Protein AF-A0A7S1M3J7-F1 (afdb_monomer)

Radius of gyration: 19.14 Å; Cα contacts (8 Å, |Δi|>4): 245; chains: 1; bounding box: 45×37×68 Å

Solvent-accessible surface area (backbone atoms only — not comparable to full-atom values): 9616 Å² total; per-residue (Å²): 103,76,41,54,55,53,40,52,48,45,39,51,31,17,36,30,40,18,36,41,48,20,48,30,55,65,68,31,43,26,59,31,58,71,48,69,92,39,56,46,73,82,31,53,94,51,80,81,65,49,48,46,70,51,93,53,54,32,49,78,46,63,72,30,84,83,44,80,82,44,63,31,6,43,56,26,38,64,58,34,52,42,50,39,45,46,51,49,33,60,71,47,42,68,70,25,65,81,92,52,76,68,32,57,51,51,36,52,45,36,61,52,47,24,43,52,39,17,54,57,33,21,56,52,34,31,32,52,47,42,28,50,73,74,70,45,78,89,72,91,65,92,61,92,47,75,63,51,54,50,25,53,50,51,51,54,51,40,41,53,51,14,51,50,59,68,69,44,78,80,90,78,83,91,87,86,127

Secondary structure (DSSP, 8-state):
-HHHHHHHHHHHHHHHHHHHHHHHHHHTEE-S---GGGB-TTS-B---SS-EE-SS--TT----TT-TT-TTSGGGHHHHHHHHHHHHHHHHGGGG--SSHHHHHHHHHHHHHHHHHHHHHHHHHHHHHHHHHTTPPPP--SSPPHHHHHHHHHHHHHHHHHHHHHHSPP--SSS--

Sequence (177 aa):
TRGGRWHAMLCDVARRVAALVAAWMATGFVHGVMNTDNISLHGETIDVGPAAFTEFWDAQFTLNPDDVHGIYAFGAQRDAGRRCVERLALALSPLFEPAESAALEESKAALSDAPATYETAFVRALRDAVKARLGIEASNSASPSADDALADAAVAALEQVGAAVRAAPHRSAECAG

Structure (mmCIF, N/CA/C/O backbone):
data_AF-A0A7S1M3J7-F1
#
_entry.id   AF-A0A7S1M3J7-F1
#
loop_
_atom_site.group_PDB
_atom_site.id
_atom_site.type_symbol
_atom_site.label_atom_id
_atom_site.label_alt_id
_atom_site.label_comp_id
_atom_site.label_asym_id
_atom_site.label_entity_id
_atom_site.label_seq_id
_atom_site.pdbx_PDB_ins_code
_atom_site.Cartn_x
_atom_site.Cartn_y
_atom_site.Cartn_z
_atom_site.occupancy
_atom_site.B_iso_or_equiv
_atom_site.auth_seq_id
_atom_site.auth_comp_id
_atom_site.auth_asym_id
_atom_site.auth_atom_id
_atom_site.pdbx_PDB_model_num
ATOM 1 N N . THR A 1 1 ? 11.259 0.231 -26.740 1.00 67.12 1 THR A N 1
ATOM 2 C CA . THR A 1 1 ? 12.416 -0.692 -26.682 1.00 67.12 1 THR A CA 1
ATOM 3 C C . THR A 1 1 ? 12.067 -1.904 -25.830 1.00 67.12 1 THR A C 1
ATOM 5 O O . THR A 1 1 ? 10.994 -1.933 -25.228 1.00 67.12 1 THR A O 1
ATOM 8 N N . ARG A 1 2 ? 12.926 -2.934 -25.794 1.00 71.00 2 ARG A N 1
ATOM 9 C CA . ARG A 1 2 ? 12.769 -4.074 -24.874 1.00 71.00 2 ARG A CA 1
ATOM 10 C C . ARG A 1 2 ? 12.798 -3.634 -23.405 1.00 71.00 2 ARG A C 1
ATOM 12 O O . ARG A 1 2 ? 11.982 -4.145 -22.654 1.00 71.00 2 ARG A O 1
ATOM 19 N N . GLY A 1 3 ? 13.628 -2.665 -23.018 1.00 77.44 3 GLY A N 1
ATOM 20 C CA . GLY A 1 3 ? 13.597 -2.105 -21.662 1.00 77.44 3 GLY A CA 1
ATOM 21 C C . GLY A 1 3 ? 12.350 -1.256 -21.401 1.00 77.44 3 GLY A C 1
ATOM 22 O O . GLY A 1 3 ? 11.692 -1.442 -20.382 1.00 77.44 3 GLY A O 1
ATOM 23 N N . GLY A 1 4 ? 11.900 -0.459 -22.377 1.00 82.31 4 GLY A N 1
ATOM 24 C CA . GLY A 1 4 ? 10.664 0.326 -22.253 1.00 82.31 4 GLY A CA 1
ATOM 25 C C . GLY A 1 4 ? 9.405 -0.490 -21.907 1.00 82.31 4 GLY A C 1
ATOM 26 O O . GLY A 1 4 ? 8.588 -0.033 -21.111 1.00 82.31 4 GLY A O 1
ATOM 27 N N . ARG A 1 5 ? 9.249 -1.719 -22.431 1.00 88.25 5 ARG A N 1
ATOM 28 C CA . ARG A 1 5 ? 8.109 -2.585 -22.051 1.00 88.25 5 ARG A CA 1
ATOM 29 C C . ARG A 1 5 ? 8.201 -3.098 -20.610 1.00 88.25 5 ARG A C 1
ATOM 31 O O . ARG A 1 5 ? 7.175 -3.203 -19.948 1.00 88.25 5 ARG A O 1
ATOM 38 N N . TRP A 1 6 ? 9.405 -3.401 -20.124 1.00 89.06 6 TRP A N 1
ATOM 39 C CA . TRP A 1 6 ? 9.616 -3.882 -18.757 1.00 89.06 6 TRP A CA 1
ATOM 40 C C . TRP A 1 6 ? 9.454 -2.751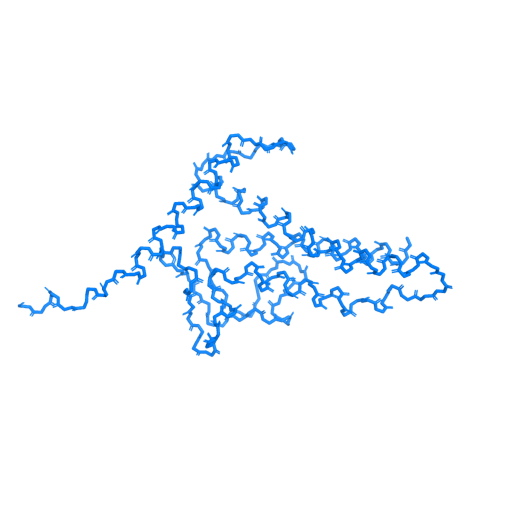 -17.750 1.00 89.06 6 TRP A C 1
ATOM 42 O O . TRP A 1 6 ? 8.827 -2.952 -16.716 1.00 89.06 6 TRP A O 1
ATOM 52 N N . HIS A 1 7 ? 9.925 -1.550 -18.092 1.00 89.75 7 HIS A N 1
ATOM 53 C CA . HIS A 1 7 ? 9.662 -0.349 -17.310 1.00 89.75 7 HIS A CA 1
ATOM 54 C C . HIS A 1 7 ? 8.154 -0.066 -17.215 1.00 89.75 7 HIS A C 1
ATOM 56 O O . HIS A 1 7 ? 7.624 0.101 -16.119 1.00 89.75 7 HIS A O 1
ATOM 62 N N . ALA A 1 8 ? 7.433 -0.094 -18.343 1.00 91.19 8 ALA A N 1
ATOM 63 C CA . ALA A 1 8 ? 5.984 0.107 -18.347 1.00 91.19 8 ALA A CA 1
ATOM 64 C C . ALA A 1 8 ? 5.244 -0.940 -17.495 1.00 91.19 8 ALA A C 1
ATOM 66 O O . ALA A 1 8 ? 4.357 -0.578 -16.724 1.00 91.19 8 ALA A O 1
ATOM 67 N N . MET A 1 9 ? 5.641 -2.214 -17.596 1.00 94.44 9 MET A N 1
ATOM 68 C CA . MET A 1 9 ? 5.101 -3.297 -16.771 1.00 94.44 9 MET A CA 1
ATOM 69 C C . MET A 1 9 ? 5.365 -3.058 -15.280 1.00 94.44 9 MET A C 1
ATOM 71 O O . MET A 1 9 ? 4.438 -3.163 -14.485 1.00 94.44 9 MET A O 1
ATOM 75 N N . LEU A 1 10 ? 6.595 -2.701 -14.894 1.00 94.81 10 LEU A N 1
ATOM 76 C CA . LEU A 1 10 ? 6.945 -2.392 -13.504 1.00 94.81 10 LEU A CA 1
ATOM 77 C C . LEU A 1 10 ? 6.092 -1.255 -12.941 1.00 94.81 10 LEU A C 1
ATOM 79 O O . LEU A 1 10 ? 5.553 -1.382 -11.846 1.00 94.81 10 LEU A O 1
ATOM 83 N N . CYS A 1 11 ? 5.922 -0.173 -13.698 1.00 95.81 11 CYS A N 1
ATOM 84 C CA . CYS A 1 11 ? 5.081 0.947 -13.289 1.00 95.81 11 CYS A CA 1
ATOM 85 C C . CYS A 1 11 ? 3.598 0.560 -13.192 1.00 95.81 11 CYS A C 1
ATOM 87 O O . CYS A 1 11 ? 2.893 1.072 -12.326 1.00 95.81 11 CYS A O 1
ATOM 89 N N . ASP A 1 12 ? 3.103 -0.341 -14.047 1.00 97.50 12 ASP A N 1
ATOM 90 C CA . ASP A 1 12 ? 1.738 -0.870 -13.936 1.00 97.50 12 ASP A CA 1
ATOM 91 C C . ASP A 1 12 ? 1.559 -1.720 -12.670 1.00 97.50 12 ASP A C 1
ATOM 93 O O . ASP A 1 12 ? 0.638 -1.477 -11.889 1.00 97.50 12 ASP A O 1
ATOM 97 N N . VAL A 1 13 ? 2.490 -2.641 -12.406 1.00 98.06 13 VAL A N 1
ATOM 98 C CA . VAL A 1 13 ? 2.508 -3.446 -11.174 1.00 98.06 13 VAL A CA 1
ATOM 99 C C . VAL A 1 13 ? 2.588 -2.543 -9.941 1.00 98.06 13 VAL A C 1
ATOM 101 O O . VAL A 1 13 ? 1.816 -2.725 -9.004 1.00 98.06 13 VAL A O 1
ATOM 104 N N . ALA A 1 14 ? 3.441 -1.516 -9.956 1.00 98.31 14 ALA A N 1
ATOM 105 C CA . ALA A 1 14 ? 3.565 -0.556 -8.863 1.00 98.31 14 ALA A CA 1
ATOM 106 C C . ALA A 1 14 ? 2.228 0.133 -8.542 1.00 98.31 14 ALA A C 1
ATOM 108 O O . ALA A 1 14 ? 1.850 0.218 -7.375 1.00 98.31 14 ALA A O 1
ATOM 109 N N . ARG A 1 15 ? 1.472 0.569 -9.562 1.00 98.62 15 ARG A N 1
ATOM 110 C CA . ARG A 1 15 ? 0.138 1.171 -9.371 1.00 98.62 15 ARG A CA 1
ATOM 111 C C . ARG A 1 15 ? -0.870 0.177 -8.801 1.00 98.62 15 ARG A C 1
ATOM 113 O O . ARG A 1 15 ? -1.642 0.546 -7.921 1.00 98.62 15 ARG A O 1
ATOM 120 N N . ARG A 1 16 ? -0.865 -1.067 -9.287 1.00 98.69 16 ARG A N 1
ATOM 121 C CA . ARG A 1 16 ? -1.772 -2.130 -8.820 1.00 98.69 16 ARG A CA 1
ATOM 122 C C . ARG A 1 16 ? -1.523 -2.482 -7.358 1.00 98.69 16 AR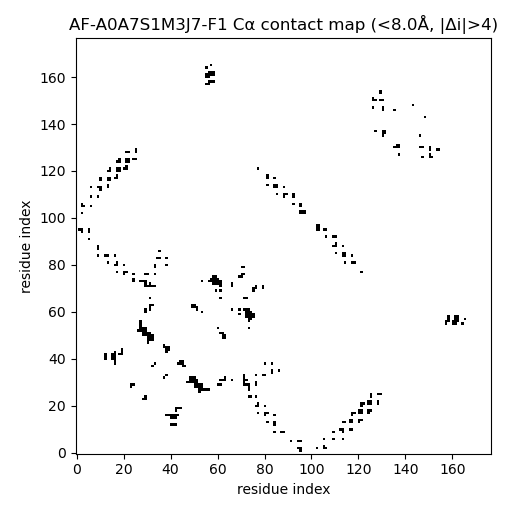G A C 1
ATOM 124 O O . ARG A 1 16 ? -2.462 -2.501 -6.570 1.00 98.69 16 ARG A O 1
ATOM 131 N N . VAL A 1 17 ? -0.261 -2.701 -6.987 1.00 98.69 17 VAL A N 1
ATOM 132 C CA . VAL A 1 17 ? 0.128 -3.009 -5.603 1.00 98.69 17 VAL A CA 1
ATOM 133 C C . VAL A 1 17 ? -0.177 -1.819 -4.691 1.00 98.69 17 VAL A C 1
ATOM 135 O O . VAL A 1 17 ? -0.739 -2.008 -3.618 1.00 98.69 17 VAL A O 1
ATOM 138 N N . ALA A 1 18 ? 0.097 -0.588 -5.132 1.00 98.69 18 ALA A N 1
ATOM 139 C CA . ALA A 1 18 ? -0.256 0.614 -4.381 1.00 98.69 18 ALA A CA 1
ATOM 140 C C . ALA A 1 18 ? -1.766 0.726 -4.122 1.00 98.69 18 ALA A C 1
ATOM 142 O O . ALA A 1 18 ? -2.176 1.002 -2.996 1.00 98.69 18 ALA A O 1
ATOM 143 N N . ALA A 1 19 ? -2.592 0.476 -5.142 1.00 98.56 19 ALA A N 1
ATOM 144 C CA . ALA A 1 19 ? -4.045 0.503 -5.016 1.00 98.56 19 ALA A CA 1
ATOM 145 C C . ALA A 1 19 ? -4.565 -0.581 -4.060 1.00 98.56 19 ALA A C 1
ATOM 147 O O . ALA A 1 19 ? -5.434 -0.300 -3.235 1.00 98.56 19 ALA A O 1
ATOM 148 N N . LEU A 1 20 ? -4.003 -1.792 -4.128 1.00 98.69 20 LEU A N 1
ATOM 149 C CA . LEU A 1 20 ? -4.339 -2.890 -3.224 1.00 98.69 20 LEU A CA 1
ATOM 150 C C . LEU A 1 20 ? -4.021 -2.538 -1.765 1.00 98.69 20 LEU A C 1
ATOM 152 O O . LEU A 1 20 ? -4.895 -2.620 -0.904 1.00 98.69 20 LEU A O 1
ATOM 156 N N . VAL A 1 21 ? -2.787 -2.107 -1.489 1.00 98.69 21 VAL A N 1
ATOM 157 C CA . VAL A 1 21 ? -2.350 -1.774 -0.125 1.00 98.69 21 VAL A CA 1
ATOM 158 C C . VAL A 1 21 ? -3.125 -0.571 0.419 1.00 98.69 21 VAL A C 1
ATOM 160 O O . VAL A 1 21 ? -3.520 -0.567 1.583 1.00 98.69 21 VAL A O 1
ATOM 163 N N . ALA A 1 22 ? -3.419 0.430 -0.415 1.00 98.56 22 ALA A N 1
ATOM 164 C CA . ALA A 1 22 ? -4.271 1.551 -0.025 1.00 98.56 22 ALA A CA 1
ATOM 165 C C . ALA A 1 22 ? -5.698 1.103 0.330 1.00 98.56 22 ALA A C 1
ATOM 167 O O . ALA A 1 22 ? -6.260 1.570 1.322 1.00 98.56 22 ALA A O 1
ATOM 168 N N . ALA A 1 23 ? -6.276 0.172 -0.438 1.00 98.12 23 ALA A N 1
ATOM 169 C CA . ALA A 1 23 ? -7.586 -0.397 -0.140 1.00 98.12 23 ALA A CA 1
ATOM 170 C C . ALA A 1 23 ? -7.584 -1.148 1.197 1.00 98.12 23 ALA A C 1
ATOM 172 O O . ALA A 1 23 ? -8.493 -0.935 2.002 1.00 98.12 23 ALA A O 1
ATOM 173 N N . TRP A 1 24 ? -6.544 -1.949 1.462 1.00 98.38 24 TRP A N 1
ATOM 174 C CA . TRP A 1 24 ? -6.352 -2.617 2.749 1.00 98.38 24 TRP A CA 1
ATOM 175 C C . TRP A 1 24 ? -6.285 -1.621 3.902 1.00 98.38 24 TRP A C 1
ATOM 177 O O . TRP A 1 24 ? -7.030 -1.751 4.872 1.00 98.38 24 TRP A O 1
ATOM 187 N N . MET A 1 25 ? -5.454 -0.584 3.785 1.00 97.94 25 MET A N 1
ATOM 188 C CA . MET A 1 25 ? -5.320 0.422 4.838 1.00 97.94 25 MET A CA 1
ATOM 189 C C . MET A 1 25 ? -6.634 1.171 5.086 1.00 97.94 25 MET A C 1
ATOM 191 O O . MET A 1 25 ? -7.042 1.347 6.235 1.00 97.94 25 MET A O 1
ATOM 195 N N . ALA A 1 26 ? -7.364 1.520 4.027 1.00 96.69 26 ALA A N 1
ATOM 196 C CA . ALA A 1 26 ? -8.657 2.180 4.151 1.00 96.69 26 ALA A CA 1
ATOM 197 C C . ALA A 1 26 ? -9.740 1.279 4.782 1.00 96.69 26 ALA A C 1
ATOM 199 O O . ALA A 1 26 ? -10.659 1.789 5.421 1.00 96.69 26 ALA A O 1
ATOM 200 N N . THR A 1 27 ? -9.679 -0.051 4.617 1.00 96.00 27 THR A N 1
ATOM 201 C CA . THR A 1 27 ? -10.582 -0.993 5.314 1.00 96.00 27 THR A CA 1
ATOM 202 C C . THR A 1 27 ? -10.108 -1.369 6.717 1.00 96.00 27 THR A C 1
ATOM 204 O O . THR A 1 27 ? -10.857 -2.033 7.424 1.00 96.00 27 THR A O 1
ATOM 207 N N . GLY A 1 28 ? -8.880 -1.022 7.109 1.00 96.50 28 GLY A N 1
ATOM 208 C CA . GLY A 1 28 ? -8.265 -1.558 8.325 1.00 96.50 28 GLY A CA 1
ATOM 209 C C . GLY A 1 28 ? -7.781 -3.007 8.182 1.00 96.50 28 GLY A C 1
ATOM 210 O O . GLY A 1 28 ? -7.602 -3.684 9.183 1.00 96.50 28 GLY A O 1
ATOM 211 N N . PHE A 1 29 ? -7.586 -3.519 6.966 1.00 98.12 29 PHE A N 1
ATOM 212 C CA . PHE A 1 29 ? -7.069 -4.872 6.746 1.00 98.12 29 PHE A CA 1
ATOM 213 C C . PHE A 1 29 ? -5.552 -4.917 6.955 1.00 98.12 29 PHE A C 1
ATOM 215 O O . PHE A 1 29 ? -4.830 -4.046 6.464 1.00 98.12 29 PHE A O 1
ATOM 222 N N . VAL A 1 30 ? -5.082 -5.959 7.636 1.00 98.12 30 VAL A N 1
ATOM 223 C CA . VAL A 1 30 ? -3.679 -6.299 7.875 1.00 98.12 30 VAL A CA 1
ATOM 224 C C . VAL A 1 30 ? -3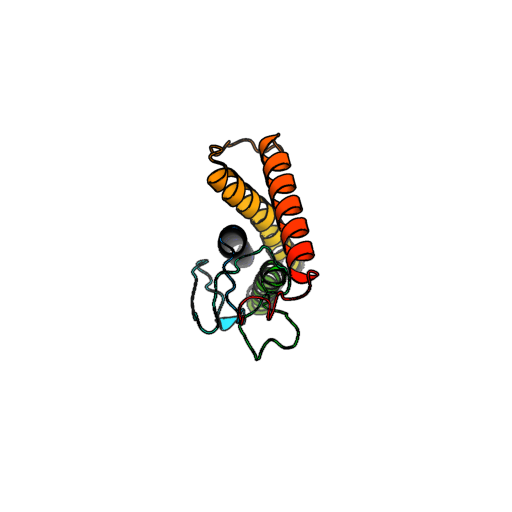.409 -7.672 7.286 1.00 98.12 30 VAL A C 1
ATOM 226 O O . VAL A 1 30 ? -4.024 -8.645 7.709 1.00 98.12 30 VAL A O 1
ATOM 229 N N . HIS A 1 31 ? -2.482 -7.764 6.337 1.00 98.19 31 HIS A N 1
ATOM 230 C CA . HIS A 1 31 ? -2.108 -9.027 5.700 1.00 98.19 31 HIS A CA 1
ATOM 231 C C . HIS A 1 31 ? -1.273 -9.929 6.621 1.00 98.19 31 HIS A C 1
ATOM 233 O O . HIS A 1 31 ? -1.368 -11.152 6.570 1.00 98.19 31 HIS A O 1
ATOM 239 N N . GLY A 1 32 ? -0.403 -9.325 7.436 1.00 95.81 32 GLY A N 1
ATOM 240 C CA . GLY A 1 32 ? 0.448 -10.011 8.414 1.00 95.81 32 GLY A CA 1
ATOM 241 C C . GLY A 1 32 ? 1.707 -10.682 7.846 1.00 95.81 32 GLY A C 1
ATOM 242 O O . GLY A 1 32 ? 2.667 -10.867 8.588 1.00 95.81 32 GLY A O 1
ATOM 243 N N . VAL A 1 33 ? 1.752 -11.009 6.548 1.00 96.75 33 VAL A N 1
ATOM 244 C CA . VAL A 1 33 ? 2.929 -11.616 5.879 1.00 96.75 33 VAL A CA 1
ATOM 245 C C . VAL A 1 33 ? 3.088 -11.081 4.453 1.00 96.75 33 VAL A C 1
ATOM 247 O O . VAL A 1 33 ? 2.615 -11.690 3.496 1.00 96.75 33 VAL A O 1
ATOM 250 N N . MET A 1 34 ? 3.745 -9.931 4.292 1.00 96.62 34 MET A N 1
ATOM 251 C CA . MET A 1 34 ? 3.985 -9.318 2.974 1.00 96.62 34 MET A CA 1
ATOM 252 C C . MET A 1 34 ? 5.395 -9.637 2.457 1.00 96.62 34 MET A C 1
ATOM 254 O O . MET A 1 34 ? 6.202 -8.741 2.196 1.00 96.62 34 MET A O 1
ATOM 258 N N . ASN A 1 35 ? 5.714 -10.928 2.347 1.00 95.56 35 ASN A N 1
ATOM 259 C CA . ASN A 1 35 ? 6.909 -11.372 1.630 1.00 95.56 35 ASN A CA 1
ATOM 260 C C . ASN A 1 35 ? 6.740 -11.153 0.118 1.00 95.56 35 ASN A C 1
ATOM 262 O O . ASN A 1 35 ? 5.625 -11.040 -0.387 1.00 95.56 35 ASN A O 1
ATOM 266 N N . THR A 1 36 ? 7.849 -11.098 -0.623 1.00 96.06 36 THR A N 1
ATOM 267 C CA . THR A 1 36 ? 7.828 -10.816 -2.071 1.00 96.06 36 THR A CA 1
ATOM 268 C C . THR A 1 36 ? 7.066 -11.859 -2.891 1.00 96.06 36 THR A C 1
ATOM 270 O O . THR A 1 36 ? 6.529 -11.522 -3.939 1.00 96.06 36 THR A O 1
ATOM 273 N N . ASP A 1 37 ? 7.018 -13.105 -2.429 1.00 96.50 37 ASP A N 1
ATOM 274 C CA . ASP A 1 37 ? 6.240 -14.210 -2.999 1.00 96.50 37 ASP A CA 1
ATOM 275 C C . ASP A 1 37 ? 4.729 -14.110 -2.721 1.00 96.50 37 ASP A C 1
ATOM 277 O O . ASP A 1 37 ? 3.941 -14.683 -3.471 1.00 96.50 37 ASP A O 1
ATOM 281 N N . ASN A 1 38 ? 4.320 -13.294 -1.743 1.00 97.25 38 ASN A N 1
ATOM 282 C CA . ASN A 1 38 ? 2.919 -13.059 -1.370 1.00 97.25 38 ASN A CA 1
ATOM 283 C C . ASN A 1 38 ? 2.333 -11.776 -1.975 1.00 97.25 38 ASN A C 1
ATOM 285 O O . ASN A 1 38 ? 1.193 -11.409 -1.694 1.00 97.25 38 ASN A O 1
ATOM 289 N N . ILE A 1 39 ? 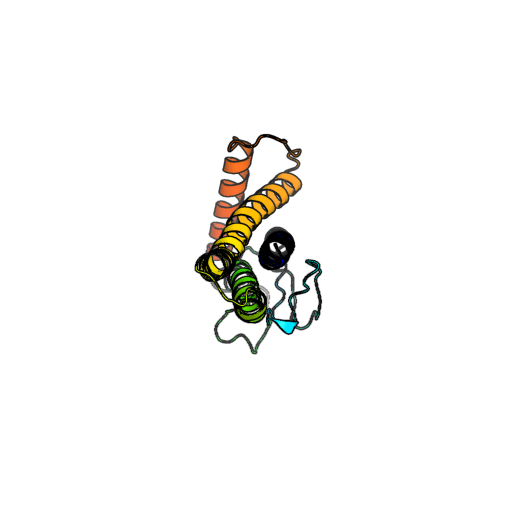3.089 -11.079 -2.826 1.00 97.06 39 ILE A N 1
ATOM 290 C CA . ILE A 1 39 ? 2.604 -9.908 -3.558 1.00 97.06 39 ILE A CA 1
ATOM 291 C C . ILE A 1 39 ? 2.333 -10.292 -5.012 1.00 97.06 39 ILE A C 1
ATOM 293 O O . ILE A 1 39 ? 3.246 -10.465 -5.819 1.00 97.06 39 ILE A O 1
ATOM 297 N N . SER A 1 40 ? 1.048 -10.386 -5.361 1.00 97.69 40 SER A N 1
ATOM 298 C CA . SER A 1 40 ? 0.614 -10.665 -6.731 1.00 97.69 40 SER A CA 1
ATOM 299 C C . SER A 1 40 ? 0.948 -9.507 -7.675 1.00 97.69 40 SER A C 1
ATOM 301 O O . SER A 1 40 ? 0.599 -8.352 -7.420 1.00 97.69 40 SER A O 1
ATOM 303 N N . LEU A 1 41 ? 1.521 -9.828 -8.840 1.00 96.88 41 LEU A N 1
ATOM 304 C CA . LEU A 1 41 ? 1.745 -8.860 -9.924 1.00 96.88 41 LEU A CA 1
ATOM 305 C C . LEU A 1 41 ? 0.435 -8.243 -10.443 1.00 96.88 41 LEU A C 1
ATOM 307 O O . LEU A 1 41 ? 0.441 -7.140 -10.989 1.00 96.88 41 LEU A O 1
ATOM 311 N N . HIS A 1 42 ? -0.693 -8.936 -10.266 1.00 97.19 42 HIS A N 1
ATOM 312 C CA . HIS A 1 42 ? -2.007 -8.447 -10.675 1.00 97.19 42 HIS A CA 1
ATOM 313 C C . HIS A 1 42 ? -2.617 -7.443 -9.685 1.00 97.19 42 HIS A C 1
ATOM 315 O O . HIS A 1 42 ? -3.584 -6.773 -10.050 1.00 97.19 42 HIS A O 1
ATOM 321 N N . GLY A 1 43 ? -2.029 -7.274 -8.493 1.00 96.94 43 GLY A N 1
ATOM 322 C CA . GLY A 1 43 ? -2.595 -6.450 -7.420 1.00 96.94 43 GLY A CA 1
ATOM 323 C C . GLY A 1 43 ? -3.765 -7.124 -6.710 1.00 96.94 43 GLY A C 1
ATOM 324 O O . GLY A 1 43 ? -4.717 -6.456 -6.320 1.00 96.94 43 GLY A O 1
ATOM 325 N N . GLU A 1 44 ? -3.704 -8.443 -6.557 1.00 98.00 44 GLU A N 1
ATOM 326 C CA . GLU A 1 44 ? -4.716 -9.245 -5.867 1.00 98.00 44 GLU A CA 1
ATOM 327 C C . GLU A 1 44 ? -4.210 -9.693 -4.492 1.00 98.00 44 GLU A C 1
ATOM 329 O O . GLU A 1 44 ? -3.012 -9.908 -4.302 1.00 98.00 44 GLU A O 1
ATOM 334 N N . THR A 1 45 ? -5.129 -9.849 -3.536 1.00 98.25 45 THR A N 1
ATOM 335 C CA . THR A 1 45 ? -4.808 -10.437 -2.225 1.00 98.25 45 THR A CA 1
ATOM 336 C C . THR A 1 45 ? -4.599 -11.940 -2.389 1.00 98.25 45 THR A C 1
ATOM 338 O O . THR A 1 45 ? -5.494 -12.622 -2.886 1.00 98.25 45 THR A O 1
ATOM 341 N N . ILE A 1 46 ? -3.444 -12.453 -1.970 1.00 98.12 46 ILE A N 1
ATOM 342 C CA . ILE A 1 46 ? -3.086 -13.876 -2.036 1.00 98.12 46 ILE A CA 1
ATOM 343 C C . ILE A 1 46 ? -2.422 -14.305 -0.727 1.00 98.12 46 ILE A C 1
ATOM 345 O O . ILE A 1 46 ? -1.957 -13.458 0.015 1.00 98.12 46 ILE A O 1
ATOM 349 N N . ASP A 1 47 ? -2.372 -15.608 -0.454 1.00 95.94 47 ASP A N 1
ATOM 350 C CA . ASP A 1 47 ? -1.703 -16.182 0.727 1.00 95.94 47 ASP A CA 1
ATOM 351 C C . ASP A 1 47 ? -2.099 -15.532 2.07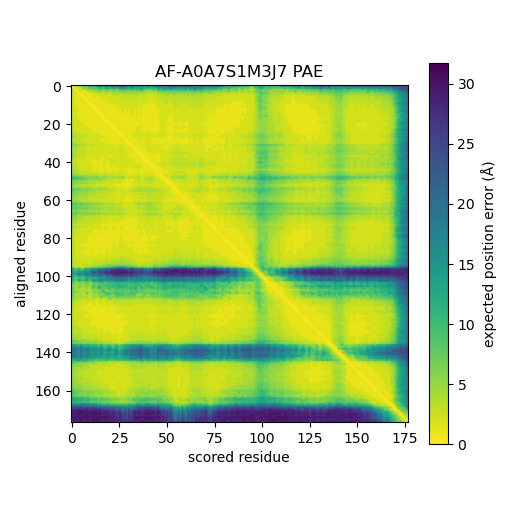3 1.00 95.94 47 ASP A C 1
ATOM 353 O O . ASP A 1 47 ? -1.296 -14.977 2.828 1.00 95.94 47 ASP A O 1
ATOM 357 N N . VAL A 1 48 ? -3.402 -15.584 2.357 1.00 92.94 48 VAL A N 1
ATOM 358 C CA . VAL A 1 48 ? -4.003 -15.028 3.573 1.00 92.94 48 VAL A CA 1
ATOM 359 C C . VAL A 1 48 ? -3.778 -15.988 4.746 1.00 92.94 48 VAL A C 1
ATOM 361 O O . VAL A 1 48 ? -4.550 -16.924 4.950 1.00 92.94 48 VAL A O 1
ATOM 364 N N . GLY A 1 49 ? -2.709 -15.751 5.509 1.00 90.50 49 GLY A N 1
ATOM 365 C CA . GLY A 1 49 ? -2.389 -16.462 6.752 1.00 90.50 49 GLY A CA 1
ATOM 366 C C . GLY A 1 49 ? -2.880 -15.708 8.001 1.00 90.50 49 GLY A C 1
ATOM 367 O O . GLY A 1 49 ? -4.084 -15.689 8.262 1.00 90.50 49 GLY A O 1
ATOM 368 N N . PRO A 1 50 ? -1.990 -15.071 8.790 1.00 94.06 50 PRO A N 1
ATOM 369 C CA . PRO A 1 50 ? -2.339 -14.322 10.005 1.00 94.06 50 PRO A CA 1
ATOM 370 C C . PRO A 1 50 ? -2.921 -12.929 9.692 1.00 94.06 50 PRO A C 1
ATOM 372 O O . PRO A 1 50 ? -2.468 -11.912 10.222 1.00 94.06 50 PRO A O 1
ATOM 375 N N . ALA A 1 51 ? -3.912 -12.878 8.803 1.00 95.81 51 ALA A N 1
ATOM 376 C CA . ALA A 1 51 ? -4.555 -11.641 8.390 1.00 95.81 51 ALA A CA 1
ATOM 377 C C . ALA A 1 51 ? -5.732 -11.269 9.301 1.00 95.81 51 ALA A C 1
ATOM 379 O O . ALA A 1 51 ? -6.449 -12.136 9.805 1.00 95.81 51 ALA A O 1
ATOM 380 N N . ALA A 1 52 ? -5.966 -9.971 9.479 1.00 95.25 52 ALA A N 1
ATOM 381 C CA . ALA A 1 52 ? -7.064 -9.466 10.298 1.00 95.25 52 ALA A CA 1
ATOM 382 C C . ALA A 1 52 ? -7.512 -8.069 9.899 1.00 95.25 52 ALA A C 1
ATOM 384 O O . ALA A 1 52 ? -6.799 -7.342 9.219 1.00 95.25 52 ALA A O 1
ATOM 385 N N . PHE A 1 53 ? -8.685 -7.677 10.387 1.00 96.38 53 PHE A N 1
ATOM 386 C CA . PHE A 1 53 ? -9.103 -6.284 10.394 1.00 96.38 53 PHE A CA 1
ATOM 387 C C . PHE A 1 53 ? -8.820 -5.679 11.767 1.00 96.38 53 PHE A C 1
ATOM 389 O O . PHE A 1 53 ? -9.186 -6.263 12.786 1.00 96.38 53 PHE A O 1
ATOM 396 N N . THR A 1 54 ? -8.162 -4.524 11.793 1.00 94.56 54 THR A N 1
ATOM 397 C CA . THR A 1 54 ? -7.987 -3.739 13.013 1.00 94.56 54 THR A CA 1
ATOM 398 C C . THR A 1 54 ? -9.270 -2.980 13.348 1.00 94.56 54 THR A C 1
ATOM 400 O O . THR A 1 54 ? -9.955 -2.477 12.458 1.00 94.56 54 THR A O 1
ATOM 403 N N . GLU A 1 55 ? -9.594 -2.882 14.637 1.00 91.75 55 GLU A N 1
ATOM 404 C CA . GLU A 1 55 ? -10.719 -2.074 15.129 1.00 91.75 55 GLU A CA 1
ATOM 405 C C . GLU A 1 55 ? -10.394 -0.572 15.091 1.00 91.75 55 GLU A C 1
ATOM 407 O O . GLU A 1 55 ? -11.251 0.257 14.788 1.00 91.75 55 GLU A O 1
ATOM 412 N N . PHE A 1 56 ? -9.131 -0.226 15.348 1.00 93.00 56 PHE A N 1
ATOM 413 C CA . PHE A 1 56 ? -8.632 1.147 15.373 1.00 93.00 56 PHE A CA 1
ATOM 414 C C . PHE A 1 56 ? -7.504 1.324 14.365 1.00 93.00 56 PHE A C 1
ATOM 416 O O . PHE A 1 56 ? -6.816 0.366 14.021 1.00 93.00 56 PHE A O 1
ATOM 423 N N . TRP A 1 57 ? -7.259 2.553 13.916 1.00 93.88 57 TRP A N 1
ATOM 424 C CA . TRP A 1 57 ? -6.144 2.873 13.018 1.00 93.88 57 TRP A CA 1
ATOM 425 C C . TRP A 1 57 ? -4.807 2.912 13.750 1.00 93.88 57 TRP A C 1
ATOM 427 O O . TRP A 1 57 ? -4.157 3.935 13.950 1.00 93.88 57 TRP A O 1
ATOM 437 N N . ASP A 1 58 ? -4.432 1.733 14.202 1.00 92.50 58 ASP A N 1
ATOM 438 C CA . ASP A 1 58 ? -3.305 1.504 15.057 1.00 92.50 58 ASP A CA 1
ATOM 439 C C . ASP A 1 58 ? -2.117 1.000 14.231 1.00 92.50 58 ASP A C 1
ATOM 441 O O . ASP A 1 58 ? -2.066 -0.157 13.814 1.00 92.50 58 ASP A O 1
ATOM 445 N N . ALA A 1 59 ? -1.135 1.880 14.024 1.00 93.75 59 ALA A N 1
ATOM 446 C CA . ALA A 1 59 ? 0.012 1.631 13.159 1.00 93.75 59 ALA A CA 1
ATOM 447 C C . ALA A 1 59 ? 0.827 0.377 13.524 1.00 93.75 59 ALA A C 1
ATOM 449 O O . ALA A 1 59 ? 1.442 -0.206 12.631 1.00 93.75 59 ALA A O 1
ATOM 450 N N . GLN A 1 60 ? 0.837 -0.061 14.789 1.00 93.69 60 GLN A N 1
ATOM 451 C CA . GLN A 1 60 ? 1.600 -1.249 15.203 1.00 93.69 60 GLN A CA 1
ATOM 452 C C . GLN A 1 60 ? 0.721 -2.496 15.402 1.00 93.69 60 GLN A C 1
ATOM 454 O O . GLN A 1 60 ? 1.171 -3.472 16.003 1.00 93.69 60 GLN A O 1
ATOM 459 N N . PHE A 1 61 ? -0.541 -2.474 14.966 1.00 95.06 61 PHE A N 1
ATOM 460 C CA . PHE A 1 61 ? -1.407 -3.647 15.047 1.00 95.06 61 PHE A CA 1
ATOM 461 C C . PHE A 1 61 ? -0.926 -4.742 14.084 1.00 95.06 61 PHE A C 1
ATOM 463 O O . PHE A 1 61 ? -0.742 -4.502 12.890 1.00 95.06 61 PHE A O 1
ATOM 470 N N . THR A 1 62 ? -0.739 -5.953 14.607 1.00 94.38 62 THR A N 1
ATOM 471 C CA . THR A 1 62 ? -0.454 -7.177 13.851 1.00 94.38 62 THR A CA 1
ATOM 472 C C . THR A 1 62 ? -0.982 -8.377 14.635 1.00 94.38 62 THR A C 1
ATOM 474 O O . THR A 1 62 ? -0.939 -8.378 15.866 1.00 94.38 62 THR A O 1
ATOM 477 N N . LEU A 1 63 ? -1.489 -9.392 13.933 1.00 90.88 63 LEU A N 1
ATOM 478 C CA . LEU A 1 63 ? -1.812 -10.698 14.520 1.00 90.88 63 LEU A CA 1
ATOM 479 C C . LEU A 1 63 ? -0.773 -11.765 14.176 1.00 90.88 63 LEU A C 1
ATOM 481 O O . LEU A 1 63 ? -0.939 -12.917 14.568 1.00 90.88 63 LEU A O 1
ATOM 485 N N . ASN A 1 64 ? 0.285 -11.405 13.448 1.00 93.06 64 ASN A N 1
ATOM 486 C CA . ASN A 1 64 ? 1.359 -12.333 13.153 1.00 93.06 64 ASN A CA 1
ATOM 487 C C . ASN A 1 64 ? 2.325 -12.400 14.351 1.00 93.06 64 ASN A C 1
ATOM 489 O O . ASN A 1 64 ? 3.077 -11.444 14.554 1.00 93.06 64 ASN A O 1
ATOM 493 N N . PRO A 1 65 ? 2.351 -13.501 15.130 1.00 91.12 65 PRO A N 1
ATOM 494 C CA . PRO A 1 65 ? 3.271 -13.630 16.259 1.00 91.12 65 PRO A CA 1
ATOM 495 C C . PRO A 1 65 ? 4.743 -13.678 15.821 1.00 91.12 65 PRO A C 1
ATOM 497 O O . PRO A 1 65 ? 5.622 -13.361 16.620 1.00 91.12 65 PRO A O 1
ATOM 500 N N . ASP A 1 66 ? 5.008 -14.033 14.560 1.00 93.50 66 ASP A N 1
ATOM 501 C CA . ASP A 1 66 ? 6.357 -14.105 14.002 1.00 93.50 66 ASP A CA 1
ATOM 502 C C . ASP A 1 66 ? 6.862 -12.734 13.510 1.00 93.50 66 ASP A C 1
ATOM 504 O O . ASP A 1 66 ? 8.062 -12.554 13.294 1.00 93.50 66 ASP A O 1
ATOM 508 N N . ASP A 1 67 ? 5.983 -11.730 13.379 1.00 94.06 67 ASP A N 1
ATOM 509 C CA . ASP A 1 67 ? 6.354 -10.356 13.009 1.00 94.06 67 ASP A CA 1
ATOM 510 C C . ASP A 1 67 ? 6.843 -9.547 14.224 1.00 94.06 67 ASP A C 1
ATOM 512 O O . ASP A 1 67 ? 6.312 -8.493 14.578 1.00 94.06 67 ASP A O 1
ATOM 516 N N . VAL A 1 68 ? 7.899 -10.040 14.875 1.00 92.81 68 VAL A N 1
ATOM 517 C CA . VAL A 1 68 ? 8.487 -9.444 16.091 1.00 92.81 68 VAL A CA 1
ATOM 518 C C . VAL A 1 68 ? 8.969 -8.003 15.864 1.00 92.81 68 VAL A C 1
ATOM 520 O O . VAL A 1 68 ? 9.027 -7.201 16.796 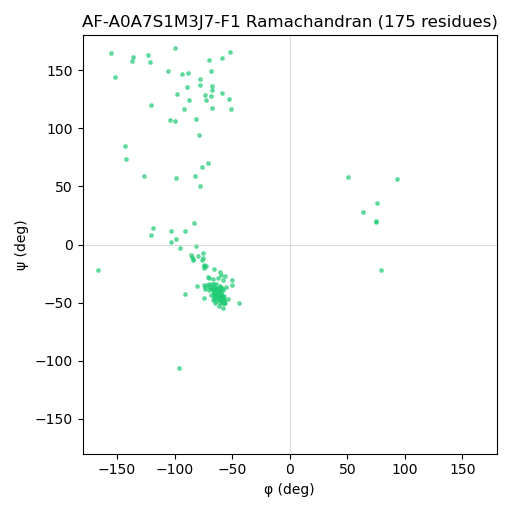1.00 92.81 68 VAL A O 1
ATOM 523 N N . HIS A 1 69 ? 9.321 -7.659 14.624 1.00 94.69 69 HIS A N 1
ATOM 524 C CA . HIS A 1 69 ? 9.811 -6.332 14.251 1.00 94.69 69 HIS A CA 1
ATOM 525 C C . HIS A 1 69 ? 8.718 -5.397 13.715 1.00 94.69 69 HIS A C 1
ATOM 527 O O . HIS A 1 69 ? 9.017 -4.237 13.432 1.00 94.69 69 HIS A O 1
ATOM 533 N N . GLY A 1 70 ? 7.475 -5.871 13.579 1.00 95.38 70 GLY A N 1
ATOM 534 C CA . GLY A 1 70 ? 6.355 -5.077 13.079 1.00 95.38 70 GLY A CA 1
ATOM 535 C C . GLY A 1 70 ? 6.530 -4.614 11.632 1.00 95.38 70 GLY A C 1
ATOM 536 O O . GLY A 1 70 ? 6.012 -3.560 11.264 1.00 95.38 70 GLY A O 1
ATOM 537 N N . ILE A 1 71 ? 7.280 -5.354 10.809 1.00 95.88 71 ILE A N 1
ATOM 538 C CA . ILE A 1 71 ? 7.529 -4.982 9.409 1.00 95.88 71 ILE A CA 1
ATOM 539 C C . ILE A 1 71 ? 6.317 -5.251 8.506 1.00 95.88 71 ILE A C 1
ATOM 541 O O . ILE A 1 71 ? 6.304 -4.773 7.370 1.00 95.88 71 ILE A O 1
ATOM 545 N N . TYR A 1 72 ? 5.311 -5.974 9.010 1.00 96.56 72 TYR A N 1
ATOM 546 C CA . TYR A 1 72 ? 4.018 -6.227 8.368 1.00 96.56 72 TYR A CA 1
ATOM 547 C C . TYR A 1 72 ? 2.826 -5.718 9.188 1.00 96.56 72 TYR A C 1
ATOM 549 O O . TYR A 1 72 ? 1.678 -5.982 8.822 1.00 96.56 72 TYR A O 1
ATOM 557 N N . ALA A 1 73 ? 3.079 -4.975 10.269 1.00 97.25 73 ALA A N 1
ATOM 558 C CA . ALA A 1 73 ? 2.035 -4.303 11.029 1.00 97.25 73 ALA A CA 1
ATOM 559 C C . ALA A 1 73 ? 1.236 -3.329 10.150 1.00 97.25 73 ALA A C 1
ATOM 561 O O . ALA A 1 73 ? 1.706 -2.879 9.103 1.00 97.25 73 ALA A O 1
ATOM 562 N N . PHE A 1 74 ? 0.031 -2.972 10.596 1.00 97.88 74 PHE A N 1
ATOM 563 C CA . PHE A 1 74 ? -0.921 -2.145 9.852 1.00 97.88 74 PHE A CA 1
ATOM 564 C C . PHE A 1 74 ? -0.289 -0.914 9.175 1.00 97.88 74 PHE A C 1
ATOM 566 O O . PHE A 1 74 ? -0.458 -0.714 7.971 1.00 97.88 74 PHE A O 1
ATOM 573 N N . GLY A 1 75 ? 0.481 -0.120 9.927 1.00 96.44 75 GLY A N 1
ATOM 574 C CA . GLY A 1 75 ? 1.143 1.089 9.427 1.00 96.44 75 GLY A CA 1
ATOM 575 C C . GLY A 1 75 ? 2.366 0.814 8.546 1.00 96.44 75 GLY A C 1
ATOM 576 O O . GLY A 1 75 ? 2.753 1.668 7.752 1.00 96.44 75 GLY A O 1
ATOM 577 N N . ALA A 1 76 ? 2.953 -0.382 8.636 1.00 97.75 76 ALA A N 1
ATOM 578 C CA . ALA A 1 76 ? 4.112 -0.791 7.847 1.00 97.75 76 ALA A CA 1
ATOM 579 C C . ALA A 1 76 ? 3.736 -1.328 6.454 1.00 97.75 76 ALA A C 1
ATOM 581 O O . ALA A 1 76 ? 4.607 -1.446 5.592 1.00 97.75 76 ALA A O 1
ATOM 582 N N . GLN A 1 77 ? 2.455 -1.619 6.189 1.00 98.12 77 GLN A N 1
ATOM 583 C CA . GLN A 1 77 ? 2.027 -2.229 4.922 1.00 98.12 77 GLN A CA 1
ATOM 584 C C . GLN A 1 77 ? 2.362 -1.373 3.693 1.00 98.12 77 GLN A C 1
ATOM 586 O O . GLN A 1 77 ? 2.772 -1.919 2.665 1.00 98.12 77 GLN A O 1
ATOM 591 N N . ARG A 1 78 ? 2.266 -0.036 3.797 1.00 97.88 78 ARG A N 1
ATOM 592 C CA . ARG A 1 78 ? 2.698 0.885 2.728 1.00 97.88 78 ARG A CA 1
ATOM 593 C C . ARG A 1 78 ? 4.162 0.652 2.363 1.00 97.88 78 ARG A C 1
ATOM 595 O O . ARG A 1 78 ? 4.477 0.478 1.187 1.00 97.88 78 ARG A O 1
ATOM 602 N N . ASP A 1 79 ? 5.039 0.621 3.362 1.00 97.75 79 ASP A N 1
ATOM 603 C CA . ASP A 1 79 ? 6.475 0.426 3.167 1.00 97.75 79 ASP A CA 1
ATOM 604 C C . ASP A 1 79 ? 6.804 -0.996 2.696 1.00 97.75 79 ASP A C 1
ATOM 606 O O . ASP A 1 79 ? 7.677 -1.176 1.845 1.00 97.75 79 ASP A O 1
ATOM 610 N N . ALA A 1 80 ? 6.100 -2.010 3.205 1.00 97.88 80 ALA A N 1
ATOM 611 C CA . ALA A 1 80 ? 6.257 -3.395 2.770 1.00 97.88 80 ALA A CA 1
ATOM 612 C C . ALA A 1 80 ? 5.886 -3.570 1.286 1.00 97.88 80 ALA A C 1
ATOM 614 O O . ALA A 1 80 ? 6.636 -4.196 0.532 1.00 97.88 80 ALA A O 1
ATOM 615 N N . GLY A 1 81 ? 4.787 -2.950 0.839 1.00 98.06 81 GLY A N 1
ATOM 616 C CA . GLY A 1 81 ? 4.390 -2.916 -0.570 1.00 98.06 81 GLY A CA 1
ATOM 617 C C . GLY A 1 81 ? 5.429 -2.222 -1.456 1.00 98.06 81 GLY A C 1
ATOM 618 O O . GLY A 1 81 ? 5.838 -2.796 -2.471 1.00 98.06 81 GLY A O 1
ATOM 619 N N . ARG A 1 82 ? 5.948 -1.052 -1.038 1.00 97.81 82 ARG A N 1
ATOM 620 C CA . ARG A 1 82 ? 7.035 -0.355 -1.755 1.00 97.81 82 ARG A CA 1
ATOM 621 C C . ARG A 1 82 ? 8.261 -1.254 -1.889 1.00 97.81 82 ARG A C 1
ATOM 623 O O . ARG A 1 82 ? 8.793 -1.413 -2.986 1.00 97.81 82 ARG A O 1
ATOM 630 N N . ARG A 1 83 ? 8.681 -1.889 -0.791 1.00 97.19 83 ARG A N 1
ATOM 631 C CA . ARG A 1 83 ? 9.842 -2.788 -0.767 1.00 97.19 83 ARG A CA 1
ATOM 632 C C . ARG A 1 83 ? 9.671 -3.952 -1.740 1.00 97.19 83 ARG A C 1
ATOM 634 O O . ARG A 1 83 ? 10.634 -4.331 -2.398 1.00 97.19 83 ARG A O 1
ATOM 641 N N . CYS A 1 84 ? 8.471 -4.511 -1.875 1.00 97.56 84 CYS A N 1
ATOM 642 C CA . CYS A 1 84 ? 8.222 -5.577 -2.847 1.00 97.56 84 CYS A CA 1
ATOM 643 C C . CYS A 1 84 ? 8.375 -5.087 -4.294 1.00 97.56 84 CYS A C 1
ATOM 645 O O . CYS A 1 84 ? 9.009 -5.768 -5.102 1.00 97.56 84 CYS A O 1
ATOM 647 N N . VAL A 1 85 ? 7.891 -3.880 -4.607 1.00 97.12 85 VAL A N 1
ATOM 648 C CA . VAL A 1 85 ? 8.097 -3.239 -5.919 1.00 97.12 85 VAL A CA 1
ATOM 649 C C . VAL A 1 85 ? 9.584 -2.972 -6.184 1.00 97.12 85 VAL A C 1
ATOM 651 O O . VAL A 1 85 ? 10.077 -3.287 -7.266 1.00 97.12 85 VAL A O 1
ATOM 654 N N . GLU A 1 86 ? 10.325 -2.462 -5.197 1.00 95.12 86 GLU A N 1
ATOM 655 C CA . GLU A 1 86 ? 11.780 -2.258 -5.287 1.00 95.12 86 GLU A CA 1
ATOM 656 C C . GLU A 1 86 ? 12.518 -3.577 -5.566 1.00 95.12 86 GLU A C 1
ATOM 658 O O . GLU A 1 86 ? 13.393 -3.641 -6.433 1.00 95.12 86 GLU A O 1
ATOM 663 N N . ARG A 1 87 ? 12.149 -4.659 -4.866 1.00 95.25 87 ARG A N 1
ATOM 664 C CA . ARG A 1 87 ? 12.737 -5.992 -5.074 1.00 95.25 87 ARG A CA 1
ATOM 665 C C . ARG A 1 87 ? 12.425 -6.549 -6.456 1.00 95.25 87 ARG A C 1
ATOM 667 O O . ARG A 1 87 ? 13.321 -7.120 -7.075 1.00 95.25 87 ARG A O 1
ATOM 674 N N . LEU A 1 88 ? 11.210 -6.344 -6.961 1.00 94.56 88 LEU A N 1
ATOM 675 C CA . LEU A 1 88 ? 10.853 -6.717 -8.326 1.00 94.56 88 LEU A CA 1
ATOM 676 C C . LEU A 1 88 ? 11.676 -5.926 -9.354 1.00 94.56 88 LEU A C 1
ATOM 678 O O . LEU A 1 88 ? 12.210 -6.521 -10.287 1.00 94.56 88 LEU A O 1
ATOM 682 N N . ALA A 1 89 ? 11.840 -4.613 -9.171 1.00 92.06 89 ALA A N 1
ATOM 683 C CA . ALA A 1 89 ? 12.657 -3.783 -10.058 1.00 92.06 89 ALA A CA 1
ATOM 684 C C . ALA A 1 89 ? 14.124 -4.253 -10.088 1.00 92.06 89 ALA A C 1
ATOM 686 O O . ALA A 1 89 ? 14.700 -4.420 -11.163 1.00 92.06 89 ALA A O 1
ATOM 687 N N . LEU A 1 90 ? 14.699 -4.563 -8.921 1.00 90.38 90 LEU A N 1
ATOM 688 C CA . LEU A 1 90 ? 16.030 -5.168 -8.797 1.00 90.38 90 LEU A CA 1
ATOM 689 C C . LEU A 1 90 ? 16.127 -6.515 -9.524 1.00 90.38 90 LEU A C 1
ATOM 691 O O . LEU A 1 90 ? 17.071 -6.726 -10.286 1.00 90.38 90 LEU A O 1
ATOM 695 N N . ALA A 1 91 ? 15.155 -7.409 -9.329 1.00 90.94 91 ALA A N 1
ATOM 696 C CA . ALA A 1 91 ? 15.130 -8.728 -9.963 1.00 90.94 91 ALA A CA 1
ATOM 697 C C . ALA A 1 91 ? 15.017 -8.649 -11.495 1.00 90.94 91 ALA A C 1
ATOM 699 O O . ALA A 1 91 ? 15.601 -9.468 -12.203 1.00 90.94 91 ALA A O 1
ATOM 700 N N . LEU A 1 92 ? 14.297 -7.650 -12.013 1.00 87.88 92 LEU A N 1
ATOM 701 C CA . LEU A 1 92 ? 14.160 -7.421 -13.449 1.00 87.88 92 LEU A CA 1
ATOM 702 C C . LEU A 1 92 ? 15.299 -6.588 -14.040 1.00 87.88 92 LEU A C 1
ATOM 704 O O . LEU A 1 92 ? 15.379 -6.526 -15.263 1.00 87.88 92 LEU A O 1
ATOM 708 N N . SER A 1 93 ? 16.189 -5.997 -13.230 1.00 85.94 93 SER A N 1
ATOM 709 C CA . SER A 1 93 ? 17.305 -5.159 -13.703 1.00 85.94 93 SER A CA 1
ATOM 710 C C . SER A 1 93 ? 18.165 -5.792 -14.817 1.00 85.94 93 SER A C 1
ATOM 712 O O . SER A 1 93 ? 18.522 -5.061 -15.745 1.00 85.94 93 SER A O 1
ATOM 714 N N . PRO A 1 94 ? 18.417 -7.121 -14.861 1.00 84.88 94 PRO A N 1
ATOM 715 C CA . PRO A 1 94 ? 19.130 -7.741 -15.981 1.00 84.88 94 PRO A CA 1
ATOM 716 C C . PRO A 1 94 ? 18.293 -7.820 -17.266 1.00 84.88 94 PRO A C 1
ATOM 718 O O . PRO A 1 94 ? 18.824 -7.960 -18.353 1.00 84.88 94 PRO A O 1
ATOM 721 N N . LEU A 1 95 ? 16.965 -7.706 -17.221 1.00 82.56 95 LEU A N 1
ATOM 722 C CA . LEU A 1 95 ? 16.147 -7.693 -18.446 1.00 82.56 95 LEU A CA 1
ATOM 723 C C . LEU A 1 95 ? 16.231 -6.365 -19.211 1.00 82.56 95 LEU A C 1
ATOM 725 O O . LEU A 1 95 ? 15.726 -6.274 -20.338 1.00 82.56 95 LEU A O 1
ATOM 729 N N . PHE A 1 96 ? 16.894 -5.379 -18.607 1.00 78.19 96 PHE A N 1
ATOM 730 C CA . PHE A 1 96 ? 17.291 -4.109 -19.204 1.00 78.19 96 PHE A CA 1
ATOM 731 C C . PHE A 1 96 ? 18.714 -4.176 -19.835 1.00 78.19 96 PHE A C 1
ATOM 733 O O . PHE A 1 96 ? 19.254 -3.135 -20.185 1.00 78.19 96 PHE A O 1
ATOM 740 N N . GLU A 1 97 ? 19.306 -5.381 -19.987 1.00 68.44 97 GLU A N 1
ATOM 741 C CA . GLU A 1 97 ? 20.682 -5.712 -20.460 1.00 68.44 97 GLU A CA 1
ATOM 742 C C . GLU A 1 97 ? 21.176 -5.097 -21.807 1.00 68.44 97 GLU A C 1
ATOM 744 O O . GLU A 1 97 ? 20.361 -4.599 -22.591 1.00 68.44 97 GLU A O 1
ATOM 749 N N . PRO A 1 98 ? 22.506 -5.124 -22.123 1.00 65.06 98 PRO A N 1
ATOM 750 C CA . PRO A 1 98 ? 23.266 -3.911 -22.434 1.00 65.06 98 PRO A CA 1
ATOM 751 C C . PRO A 1 98 ? 23.973 -3.901 -23.811 1.00 65.06 98 PRO A C 1
ATOM 753 O O . PRO A 1 98 ? 24.233 -4.936 -24.418 1.00 65.06 98 PRO A O 1
ATOM 756 N N . ALA A 1 99 ? 24.362 -2.698 -24.254 1.00 48.25 99 ALA A N 1
ATOM 757 C CA . ALA A 1 99 ? 25.487 -2.441 -25.177 1.00 48.25 99 ALA A CA 1
ATOM 758 C C . ALA A 1 99 ? 25.872 -0.947 -25.213 1.00 48.25 99 ALA A C 1
ATOM 760 O O . ALA A 1 99 ? 26.996 -0.597 -25.557 1.00 48.25 99 ALA A O 1
ATOM 761 N N . GLU A 1 100 ? 24.954 -0.056 -24.835 1.00 54.12 100 GLU A N 1
ATOM 762 C CA . GLU A 1 100 ? 25.118 1.391 -24.983 1.00 54.12 100 GLU A CA 1
ATOM 763 C C . GLU A 1 100 ? 24.632 2.125 -23.729 1.00 54.12 100 GLU A 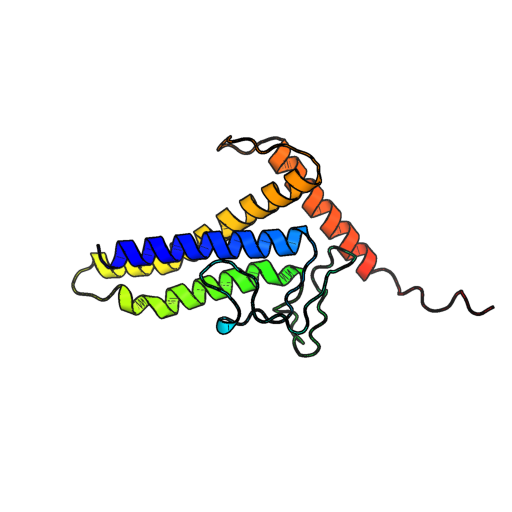C 1
ATOM 765 O O . GLU A 1 100 ? 23.822 1.596 -22.962 1.00 54.12 100 GLU A O 1
ATOM 770 N N . SER A 1 101 ? 25.108 3.357 -23.521 1.00 60.59 101 SER A N 1
ATOM 771 C CA . SER A 1 101 ? 24.763 4.196 -22.360 1.00 60.59 101 SER A CA 1
ATOM 772 C C . SER A 1 101 ? 23.251 4.305 -22.111 1.00 60.59 101 SER A C 1
ATOM 774 O O . SER A 1 101 ? 22.828 4.379 -20.961 1.00 60.59 101 SER A O 1
ATOM 776 N N . ALA A 1 102 ? 22.434 4.230 -23.164 1.00 62.53 102 ALA A N 1
ATOM 777 C CA . ALA A 1 102 ? 20.977 4.280 -23.086 1.00 62.53 102 ALA A CA 1
ATOM 778 C C . ALA A 1 102 ? 20.354 3.139 -22.252 1.00 62.53 102 ALA A C 1
ATOM 780 O O . ALA A 1 102 ? 19.389 3.374 -21.531 1.00 62.53 102 ALA A O 1
ATOM 781 N N . ALA A 1 103 ? 20.910 1.923 -22.290 1.00 61.78 103 ALA A N 1
ATOM 782 C CA . ALA A 1 103 ? 20.374 0.780 -21.539 1.00 61.78 103 ALA A CA 1
ATOM 783 C C . ALA A 1 103 ? 20.625 0.905 -20.024 1.00 61.78 103 ALA A C 1
ATOM 785 O O . ALA A 1 103 ? 19.782 0.541 -19.203 1.00 61.78 103 ALA A O 1
ATOM 786 N N . LEU A 1 104 ? 21.772 1.483 -19.651 1.00 68.19 104 LEU A N 1
ATOM 787 C CA . LEU A 1 104 ? 22.094 1.786 -18.258 1.00 68.19 104 LEU A CA 1
ATOM 788 C C . LEU A 1 104 ? 21.130 2.833 -17.684 1.00 68.19 104 LEU A C 1
ATOM 790 O O . LEU A 1 104 ? 20.672 2.685 -16.553 1.00 68.19 104 LEU A O 1
ATOM 794 N N . GLU A 1 105 ? 20.803 3.863 -18.463 1.00 74.38 105 GLU A N 1
ATOM 795 C CA . GLU A 1 105 ? 19.834 4.881 -18.053 1.00 74.38 105 GLU A CA 1
ATOM 796 C C . GLU A 1 105 ? 18.407 4.316 -17.955 1.00 74.38 105 GLU A C 1
ATOM 798 O O . GLU A 1 105 ? 17.713 4.626 -16.992 1.00 74.38 105 GLU A O 1
ATOM 803 N N . GLU A 1 106 ? 17.986 3.415 -18.854 1.00 70.31 106 GLU A N 1
ATOM 804 C CA . GLU A 1 106 ? 16.686 2.724 -18.739 1.00 70.31 106 GLU A CA 1
ATOM 805 C C . GLU A 1 106 ? 16.595 1.857 -17.465 1.00 70.31 106 GLU A C 1
ATOM 807 O O . GLU A 1 106 ? 15.558 1.842 -16.799 1.00 70.31 106 GLU A O 1
ATOM 812 N N . SER A 1 107 ? 17.673 1.159 -17.093 1.00 73.06 107 SER A N 1
ATOM 813 C CA . SER A 1 107 ? 17.720 0.349 -15.866 1.00 73.06 107 SER A CA 1
ATOM 814 C C . SER A 1 107 ? 17.686 1.216 -14.602 1.00 73.06 107 SER A C 1
ATOM 816 O O . SER A 1 107 ? 16.922 0.945 -13.675 1.00 73.06 107 SER A O 1
ATOM 818 N N . LYS A 1 108 ? 18.454 2.314 -14.581 1.00 78.88 108 LYS A N 1
ATOM 819 C CA . LYS A 1 108 ? 18.413 3.296 -13.486 1.00 78.88 108 LYS A CA 1
ATOM 820 C C . LYS A 1 108 ? 17.028 3.919 -13.338 1.00 78.88 108 LYS A C 1
ATOM 822 O O . LYS A 1 108 ? 16.536 3.988 -12.216 1.00 78.88 108 LYS A O 1
ATOM 827 N N . ALA A 1 109 ? 16.403 4.308 -14.451 1.00 78.75 109 ALA A N 1
ATOM 828 C CA . ALA A 1 109 ? 15.046 4.840 -14.458 1.00 78.75 109 ALA A CA 1
ATOM 829 C C . ALA A 1 109 ? 14.056 3.822 -13.881 1.00 78.75 109 ALA A C 1
ATOM 831 O O . ALA A 1 109 ? 13.278 4.158 -13.005 1.00 78.75 109 ALA A O 1
ATOM 832 N N . ALA A 1 110 ? 14.127 2.545 -14.267 1.00 76.50 110 ALA A N 1
ATOM 833 C CA . ALA A 1 110 ? 13.249 1.522 -13.696 1.00 76.50 110 ALA A CA 1
ATOM 834 C C . ALA A 1 110 ? 13.428 1.348 -12.172 1.00 76.50 110 ALA A C 1
ATOM 836 O O . ALA A 1 110 ? 12.446 1.138 -11.458 1.00 76.50 110 ALA A O 1
ATOM 837 N N . LEU A 1 111 ? 14.664 1.456 -11.671 1.00 82.31 111 LEU A N 1
ATOM 838 C CA . LEU A 1 111 ? 14.974 1.384 -10.239 1.00 82.31 111 LEU A CA 1
ATOM 839 C C . LEU A 1 111 ? 14.507 2.624 -9.455 1.00 82.31 111 LEU A C 1
ATOM 841 O O . LEU A 1 111 ? 14.214 2.493 -8.268 1.00 82.31 111 LEU A O 1
ATOM 845 N N . SER A 1 112 ? 14.419 3.802 -10.084 1.00 87.50 112 SER A N 1
ATOM 846 C CA . SER A 1 112 ? 13.921 5.033 -9.446 1.00 87.50 112 SER A CA 1
ATOM 847 C C . SER A 1 112 ? 12.413 5.238 -9.603 1.00 87.50 112 SER A C 1
ATOM 849 O O . SER A 1 112 ? 11.728 5.626 -8.655 1.00 87.50 112 SER A O 1
ATOM 851 N N . ASP A 1 113 ? 11.884 4.973 -10.793 1.00 90.88 113 ASP A N 1
ATOM 852 C CA . ASP A 1 113 ? 10.552 5.397 -11.216 1.00 90.88 113 ASP A CA 1
ATOM 853 C C . ASP A 1 113 ? 9.469 4.473 -10.674 1.00 90.88 113 ASP A C 1
ATOM 855 O O . ASP A 1 113 ? 8.391 4.948 -10.319 1.00 90.88 113 ASP A O 1
ATOM 859 N N . ALA A 1 114 ? 9.725 3.164 -10.570 1.00 90.38 114 ALA A N 1
ATOM 860 C CA . ALA A 1 114 ? 8.724 2.228 -10.062 1.00 90.38 114 ALA A CA 1
ATOM 861 C C . ALA A 1 114 ? 8.389 2.482 -8.574 1.00 90.38 114 ALA A C 1
ATOM 863 O O . ALA A 1 114 ? 7.199 2.595 -8.260 1.00 90.38 114 ALA A O 1
ATOM 864 N N . PRO A 1 115 ? 9.365 2.678 -7.661 1.00 90.94 115 PRO A N 1
ATOM 865 C CA . PRO A 1 115 ? 9.074 3.087 -6.284 1.00 90.94 115 PRO A CA 1
ATOM 866 C C . PRO A 1 115 ? 8.397 4.464 -6.194 1.00 90.94 115 PRO A C 1
ATOM 868 O O . PRO A 1 115 ? 7.437 4.627 -5.442 1.00 90.94 115 PRO A O 1
ATOM 871 N N . ALA A 1 116 ? 8.822 5.447 -6.997 1.00 94.12 116 ALA A N 1
ATOM 872 C CA . ALA A 1 116 ? 8.179 6.766 -7.031 1.00 94.12 116 ALA A CA 1
ATOM 873 C C . ALA A 1 116 ? 6.725 6.699 -7.545 1.00 94.12 116 ALA A C 1
ATOM 875 O O . ALA A 1 116 ? 5.827 7.375 -7.027 1.00 94.12 116 ALA A O 1
ATOM 876 N N . THR A 1 117 ? 6.480 5.840 -8.537 1.00 96.88 117 THR A N 1
ATOM 877 C CA . THR A 1 117 ? 5.148 5.534 -9.071 1.00 96.88 117 THR A CA 1
ATOM 878 C C . THR A 1 117 ? 4.279 4.887 -8.002 1.00 96.88 117 THR A C 1
ATOM 880 O O . THR A 1 117 ? 3.129 5.294 -7.850 1.00 96.88 117 THR A O 1
ATOM 883 N N . TYR A 1 118 ? 4.820 3.925 -7.247 1.00 98.19 118 TYR A N 1
ATOM 884 C CA . TYR A 1 118 ? 4.121 3.298 -6.126 1.00 98.19 118 TYR A CA 1
ATOM 885 C C . TYR A 1 118 ? 3.683 4.344 -5.097 1.00 98.19 118 TYR A C 1
ATOM 887 O O . TYR A 1 118 ? 2.506 4.400 -4.760 1.00 98.19 118 TYR A O 1
ATOM 895 N N . GLU A 1 119 ? 4.589 5.219 -4.656 1.00 97.12 119 GLU A N 1
ATOM 896 C CA . GLU A 1 119 ? 4.277 6.226 -3.635 1.00 97.12 119 GLU A CA 1
ATOM 897 C C . GLU A 1 119 ? 3.184 7.201 -4.075 1.00 97.12 119 GLU A C 1
ATOM 899 O O . GLU A 1 119 ? 2.219 7.453 -3.349 1.00 97.12 119 GLU A O 1
ATOM 904 N N . THR A 1 120 ? 3.298 7.705 -5.303 1.00 96.31 120 THR A N 1
ATOM 905 C CA . THR A 1 120 ? 2.303 8.619 -5.876 1.00 96.31 120 THR A CA 1
ATOM 906 C C . THR A 1 120 ? 0.946 7.930 -6.028 1.00 96.31 120 THR A C 1
ATOM 908 O O . THR A 1 120 ? -0.093 8.498 -5.682 1.00 96.31 120 THR A O 1
ATOM 911 N N . ALA A 1 121 ? 0.942 6.692 -6.531 1.00 97.56 121 ALA A N 1
ATOM 912 C CA . ALA A 1 121 ? -0.275 5.911 -6.707 1.00 97.56 121 ALA A CA 1
ATOM 913 C C . ALA A 1 121 ? -0.920 5.544 -5.366 1.00 97.56 121 ALA A C 1
ATOM 915 O O . ALA A 1 121 ? -2.143 5.577 -5.267 1.00 97.56 121 ALA A O 1
ATOM 916 N N . PHE A 1 122 ? -0.120 5.251 -4.339 1.00 98.56 122 PHE A N 1
ATOM 917 C CA . PHE A 1 122 ? -0.603 4.879 -3.014 1.00 98.56 122 PHE A CA 1
ATOM 918 C C . PHE A 1 122 ? -1.351 6.040 -2.364 1.00 98.56 122 PHE A C 1
ATOM 920 O O . PHE A 1 122 ? -2.493 5.871 -1.945 1.00 98.56 122 PHE A O 1
ATOM 927 N N . VAL A 1 123 ? -0.749 7.236 -2.338 1.00 96.25 123 VAL A N 1
ATOM 928 C CA . VAL A 1 123 ? -1.384 8.430 -1.753 1.00 96.25 123 VAL A CA 1
ATOM 929 C C . VAL A 1 123 ? -2.705 8.735 -2.453 1.00 96.25 123 VAL A C 1
ATOM 931 O O . VAL A 1 123 ? -3.721 8.958 -1.795 1.00 96.25 123 VAL A O 1
ATOM 934 N N . ARG A 1 124 ? -2.715 8.697 -3.791 1.00 95.25 124 ARG A N 1
ATOM 935 C CA . ARG A 1 124 ? -3.938 8.909 -4.570 1.00 95.25 124 ARG A CA 1
ATOM 936 C C . ARG A 1 124 ? -5.001 7.856 -4.251 1.00 95.25 124 ARG A C 1
ATOM 938 O O . ARG A 1 124 ? -6.133 8.217 -3.952 1.00 95.25 124 ARG A O 1
ATOM 945 N N . ALA A 1 125 ? -4.638 6.576 -4.285 1.00 96.81 125 ALA A N 1
ATOM 946 C CA . ALA A 1 125 ? -5.574 5.485 -4.044 1.00 96.81 125 ALA A CA 1
ATOM 947 C C . ALA A 1 125 ? -6.137 5.508 -2.616 1.00 96.81 125 ALA A C 1
ATOM 949 O O . ALA A 1 125 ? -7.322 5.239 -2.430 1.00 96.81 125 ALA A O 1
ATOM 950 N N . LEU A 1 126 ? -5.326 5.871 -1.617 1.00 97.38 126 LEU A N 1
ATOM 951 C CA . LEU A 1 126 ? -5.784 5.996 -0.235 1.00 97.38 126 LEU A CA 1
ATOM 952 C C . LEU A 1 126 ? -6.787 7.142 -0.096 1.00 97.38 126 LEU A C 1
ATOM 954 O O . LEU A 1 126 ? -7.859 6.941 0.472 1.00 97.38 126 LEU A O 1
ATOM 958 N N . ARG A 1 127 ? -6.489 8.314 -0.672 1.00 95.44 127 ARG A N 1
ATOM 959 C CA . ARG A 1 127 ? -7.435 9.440 -0.706 1.00 95.44 127 ARG A CA 1
ATOM 960 C C . ARG A 1 127 ? -8.739 9.051 -1.378 1.00 95.44 127 ARG A C 1
ATOM 962 O O . ARG A 1 127 ? -9.801 9.305 -0.823 1.00 95.44 127 ARG A O 1
ATOM 969 N N . ASP A 1 128 ? -8.674 8.416 -2.543 1.00 94.69 128 ASP A N 1
ATOM 970 C CA . ASP A 1 128 ? -9.861 7.979 -3.280 1.00 94.69 128 ASP A CA 1
ATOM 971 C C . ASP A 1 128 ? -10.684 6.967 -2.461 1.00 94.69 128 ASP A C 1
ATOM 973 O O . ASP A 1 128 ? -11.905 7.095 -2.358 1.00 94.69 128 ASP A O 1
ATOM 977 N N . ALA A 1 129 ? -10.025 6.022 -1.784 1.00 95.56 129 ALA A N 1
ATOM 978 C CA . ALA A 1 129 ? -10.680 5.043 -0.920 1.00 95.56 129 ALA A CA 1
ATOM 979 C C . ALA A 1 129 ? -11.317 5.665 0.339 1.00 95.56 129 ALA A C 1
ATOM 981 O O . ALA A 1 129 ? -12.353 5.178 0.804 1.00 95.56 129 ALA A O 1
ATOM 982 N N . VAL A 1 130 ? -10.721 6.720 0.901 1.00 95.75 130 VAL A N 1
ATOM 983 C CA . VAL A 1 130 ? -11.277 7.471 2.039 1.00 95.75 130 VAL A CA 1
ATOM 984 C C . VAL A 1 130 ? -12.437 8.357 1.589 1.00 95.75 130 VAL A C 1
ATOM 986 O O . VAL A 1 130 ? -13.503 8.300 2.196 1.00 95.75 130 VAL A O 1
ATOM 989 N N . LYS A 1 131 ? -12.293 9.099 0.483 1.00 94.88 131 LYS A N 1
ATOM 990 C CA . LYS A 1 131 ? -13.373 9.901 -0.122 1.00 94.88 131 LYS A CA 1
ATOM 991 C C . LYS A 1 131 ? -14.612 9.050 -0.390 1.00 94.88 131 LYS A C 1
ATOM 993 O O . LYS A 1 131 ? -15.703 9.416 0.038 1.00 94.88 131 LYS A O 1
ATOM 998 N N . ALA A 1 132 ? -14.433 7.868 -0.983 1.00 94.06 132 ALA A N 1
ATOM 999 C CA . ALA A 1 132 ? -15.529 6.936 -1.231 1.00 94.06 132 ALA A CA 1
ATOM 1000 C C . ALA A 1 132 ? -16.266 6.522 0.058 1.00 94.06 132 ALA A C 1
ATOM 1002 O O . ALA A 1 132 ? -17.492 6.439 0.068 1.00 94.06 132 ALA A O 1
ATOM 1003 N N . ARG A 1 133 ? -15.547 6.315 1.171 1.00 92.50 133 ARG A N 1
ATOM 1004 C CA . ARG A 1 133 ? -16.148 5.992 2.482 1.00 92.50 133 ARG A CA 1
ATOM 1005 C C . ARG A 1 133 ? -16.894 7.158 3.115 1.00 92.50 133 ARG A C 1
ATOM 1007 O O . ARG A 1 133 ? -17.842 6.932 3.857 1.00 92.50 133 ARG A O 1
ATOM 1014 N N . LEU A 1 134 ? -16.472 8.383 2.821 1.00 93.56 134 LEU A N 1
ATOM 1015 C CA . LEU A 1 134 ? -17.152 9.607 3.240 1.00 93.56 134 LEU A CA 1
ATOM 1016 C C . LEU A 1 134 ? -18.340 9.963 2.329 1.00 93.56 134 LEU A C 1
ATOM 1018 O O . LEU A 1 134 ? -19.020 10.954 2.581 1.00 93.56 134 LEU A O 1
ATOM 1022 N N . GLY A 1 135 ? -18.600 9.173 1.281 1.00 94.12 135 GLY A N 1
ATOM 1023 C CA . GLY A 1 135 ? -19.661 9.437 0.309 1.00 94.12 135 GLY A CA 1
ATOM 1024 C C . GLY A 1 135 ? -19.334 10.560 -0.679 1.00 94.12 135 GLY A C 1
ATOM 1025 O O . GLY A 1 135 ? -20.245 11.128 -1.271 1.00 94.12 135 GLY A O 1
ATOM 1026 N N . ILE A 1 136 ? -18.053 10.897 -0.853 1.00 91.69 136 ILE A N 1
ATOM 1027 C CA . ILE A 1 136 ? -17.594 11.916 -1.800 1.00 91.69 136 ILE A CA 1
ATOM 1028 C C . ILE A 1 136 ? -17.368 11.257 -3.161 1.00 91.69 136 ILE A C 1
ATOM 1030 O O . ILE A 1 136 ? -16.606 10.294 -3.281 1.00 91.69 136 ILE A O 1
ATOM 1034 N N . GLU A 1 137 ? -18.032 11.780 -4.190 1.00 83.56 137 GLU A N 1
ATOM 1035 C CA . GLU A 1 137 ? -17.911 11.276 -5.556 1.00 83.56 137 GLU A CA 1
ATOM 1036 C C . GLU A 1 137 ? -16.521 11.545 -6.147 1.00 83.56 137 GLU A C 1
ATOM 1038 O O . GLU A 1 137 ? -15.851 12.534 -5.840 1.00 83.56 137 GLU A O 1
ATOM 1043 N N . ALA A 1 138 ? -16.078 10.653 -7.032 1.00 72.56 138 ALA A N 1
ATOM 1044 C CA . ALA A 1 138 ? -14.794 10.803 -7.695 1.00 72.56 138 ALA A CA 1
ATOM 1045 C C . ALA A 1 138 ? -14.811 12.010 -8.651 1.00 72.56 138 ALA A C 1
ATOM 1047 O O . ALA A 1 138 ? -15.527 12.022 -9.651 1.00 72.56 138 ALA A O 1
ATOM 1048 N N . SER A 1 139 ? -13.966 13.004 -8.374 1.00 70.38 139 SER A N 1
ATOM 1049 C CA . SER A 1 139 ? -13.646 14.081 -9.313 1.00 70.38 139 SER A CA 1
ATOM 1050 C C . SER A 1 139 ? -12.455 13.682 -10.190 1.00 70.38 139 SER A C 1
ATOM 1052 O O . SER A 1 139 ? -11.438 13.202 -9.693 1.00 70.38 139 SER A O 1
ATOM 1054 N N . ASN A 1 140 ? -12.545 13.937 -11.498 1.00 66.25 140 ASN A N 1
ATOM 1055 C CA . ASN A 1 140 ? -11.454 13.715 -12.459 1.00 66.25 140 ASN A CA 1
ATOM 1056 C C . ASN A 1 140 ? -10.432 14.875 -12.510 1.00 66.25 140 ASN A C 1
ATOM 1058 O O . ASN A 1 140 ? -9.690 15.005 -13.486 1.00 66.25 140 ASN A O 1
ATOM 1062 N N . SER A 1 141 ? -10.380 15.749 -11.499 1.00 67.38 141 SER A N 1
ATOM 1063 C CA . SER A 1 141 ? -9.422 16.859 -11.477 1.00 67.38 141 SER A CA 1
ATOM 1064 C C . SER A 1 141 ? -7.997 16.378 -11.191 1.00 67.38 141 SER A C 1
ATOM 1066 O O . SER A 1 141 ? -7.747 15.700 -10.201 1.00 67.38 141 SER A O 1
ATOM 1068 N N . ALA A 1 142 ? -7.043 16.788 -12.030 1.00 62.69 142 ALA A N 1
ATOM 1069 C CA . ALA A 1 142 ? -5.620 16.490 -11.837 1.00 62.69 142 ALA A CA 1
ATOM 1070 C C . ALA A 1 142 ? -4.947 17.349 -10.744 1.00 62.69 142 ALA A C 1
ATOM 1072 O O . ALA A 1 142 ? -3.827 17.050 -10.334 1.00 62.69 142 ALA A O 1
ATOM 1073 N N . SER A 1 143 ? -5.608 18.417 -10.290 1.00 68.50 143 SER A N 1
ATOM 1074 C CA . SER A 1 143 ? -5.111 19.306 -9.236 1.00 68.50 143 SER A CA 1
ATOM 1075 C C . SER A 1 143 ? -5.639 18.880 -7.863 1.00 68.50 143 SER A C 1
ATOM 1077 O O . SER A 1 143 ? -6.791 18.443 -7.799 1.00 68.50 143 SER A O 1
ATOM 1079 N N . PRO A 1 144 ? -4.856 19.070 -6.779 1.00 73.44 144 PRO A N 1
ATOM 1080 C CA . PRO A 1 144 ? -5.324 18.831 -5.417 1.00 73.44 144 PRO A CA 1
ATOM 1081 C C . PRO A 1 144 ? -6.629 19.581 -5.144 1.00 73.44 144 PRO A C 1
ATOM 1083 O O . PRO A 1 144 ? -6.697 20.797 -5.351 1.00 73.44 144 PRO A O 1
ATOM 1086 N N . SER A 1 145 ? -7.659 18.862 -4.702 1.00 84.31 145 SER A N 1
ATOM 1087 C CA . SER A 1 145 ? -8.963 19.445 -4.374 1.00 84.31 145 SER A CA 1
ATOM 1088 C C . SER A 1 145 ? -9.127 19.662 -2.866 1.00 84.31 145 SER A C 1
ATOM 1090 O O . SER A 1 145 ? -8.350 19.162 -2.051 1.00 84.31 145 SER A O 1
ATOM 1092 N N . ALA A 1 146 ? -10.174 20.393 -2.475 1.00 89.81 146 ALA A N 1
ATOM 1093 C CA . ALA A 1 146 ? -10.587 20.461 -1.073 1.00 89.81 146 ALA A CA 1
ATOM 1094 C C . ALA A 1 146 ? -10.921 19.064 -0.505 1.00 89.81 146 ALA A C 1
ATOM 1096 O O . ALA A 1 146 ? -10.677 18.812 0.673 1.00 89.81 146 ALA A O 1
ATOM 1097 N N . ASP A 1 147 ? -11.401 18.144 -1.348 1.00 92.00 147 ASP A N 1
ATOM 1098 C CA . ASP A 1 147 ? -11.710 16.765 -0.953 1.00 92.00 147 ASP A CA 1
ATOM 1099 C C . ASP A 1 147 ? -10.447 15.950 -0.659 1.00 92.00 147 ASP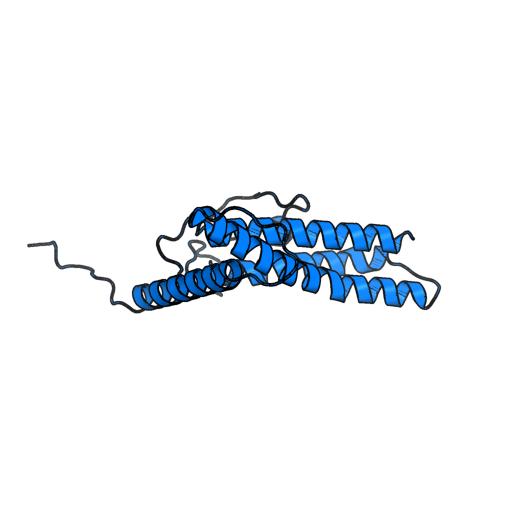 A C 1
ATOM 1101 O O . ASP A 1 147 ? -10.459 15.106 0.234 1.00 92.00 147 ASP A O 1
ATOM 1105 N N . ASP A 1 148 ? -9.344 16.207 -1.370 1.00 92.44 148 ASP A N 1
ATOM 1106 C CA . ASP A 1 148 ? -8.058 15.567 -1.070 1.00 92.44 148 ASP A CA 1
ATOM 1107 C C . ASP A 1 148 ? -7.534 16.017 0.298 1.00 92.44 148 ASP A C 1
ATOM 1109 O O . ASP A 1 148 ? -7.082 15.189 1.087 1.00 92.44 148 ASP A O 1
ATOM 1113 N N . ALA A 1 149 ? -7.659 17.312 0.614 1.00 93.12 149 ALA A N 1
ATOM 1114 C CA . ALA A 1 149 ? -7.298 17.838 1.929 1.00 93.12 149 ALA A CA 1
ATOM 1115 C C . ALA A 1 149 ? -8.197 17.271 3.043 1.00 93.12 149 ALA A C 1
ATOM 1117 O O . ALA A 1 149 ? -7.715 16.970 4.135 1.00 93.12 149 ALA A O 1
ATOM 1118 N N . LEU A 1 150 ? -9.493 17.088 2.768 1.00 94.38 150 LEU A N 1
ATOM 1119 C CA . LEU A 1 150 ? -10.426 16.449 3.696 1.00 94.38 150 LEU A CA 1
ATOM 1120 C C . LEU A 1 150 ? -10.070 14.975 3.936 1.00 94.38 150 LEU A C 1
ATOM 1122 O O . LEU A 1 150 ? -10.093 14.524 5.080 1.00 94.38 150 LEU A O 1
ATOM 1126 N N . ALA A 1 151 ? -9.715 14.234 2.885 1.00 95.25 151 ALA A N 1
ATOM 1127 C CA . ALA A 1 151 ? -9.281 12.847 3.004 1.00 95.25 151 ALA A CA 1
ATOM 1128 C C . ALA A 1 151 ? -8.003 12.724 3.845 1.00 95.25 151 ALA A C 1
ATOM 1130 O O . ALA A 1 151 ? -7.954 11.898 4.755 1.00 95.25 151 ALA A O 1
ATOM 1131 N N . ASP A 1 152 ? -7.010 13.584 3.604 1.00 95.62 152 ASP A N 1
ATOM 1132 C CA . ASP A 1 152 ? -5.779 13.631 4.401 1.00 95.62 152 ASP A CA 1
ATOM 1133 C C . ASP A 1 152 ? -6.064 13.974 5.874 1.00 95.62 152 ASP A C 1
ATOM 1135 O O . ASP A 1 152 ? -5.491 13.371 6.782 1.00 95.62 152 ASP A O 1
ATOM 1139 N N . ALA A 1 153 ? -6.983 14.908 6.134 1.00 96.94 153 ALA A N 1
ATOM 1140 C CA . ALA A 1 153 ? -7.381 15.264 7.494 1.00 96.94 153 ALA A CA 1
ATOM 1141 C C . ALA A 1 153 ? -8.113 14.115 8.208 1.00 96.94 153 ALA A C 1
ATOM 1143 O O . ALA A 1 153 ? -7.879 13.878 9.394 1.00 96.94 153 ALA A O 1
ATOM 1144 N N . ALA A 1 154 ? -8.972 13.380 7.495 1.00 96.19 154 ALA A N 1
ATOM 1145 C CA . ALA A 1 154 ? -9.649 12.202 8.029 1.00 96.19 154 ALA A CA 1
ATOM 1146 C C . ALA A 1 154 ? -8.646 11.094 8.381 1.00 96.19 154 ALA A C 1
ATOM 1148 O O . ALA A 1 154 ? -8.746 10.499 9.454 1.00 96.19 154 ALA A O 1
ATOM 1149 N N . VAL A 1 155 ? -7.649 10.871 7.516 1.00 95.94 155 VAL A N 1
ATOM 1150 C CA . VAL A 1 155 ? -6.539 9.944 7.767 1.00 95.94 155 VAL A CA 1
ATOM 1151 C C . VAL A 1 155 ? -5.802 10.352 9.053 1.00 95.94 155 VAL A C 1
ATOM 1153 O O . VAL A 1 155 ? -5.726 9.577 10.005 1.00 95.94 155 VAL A O 1
ATOM 1156 N N . ALA A 1 156 ? -5.348 11.602 9.141 1.00 96.00 156 ALA A N 1
ATOM 1157 C CA . ALA A 1 156 ? -4.624 12.093 10.313 1.00 96.00 156 ALA A CA 1
ATOM 1158 C C . ALA A 1 156 ? -5.440 11.981 11.618 1.00 96.00 156 ALA A C 1
ATOM 1160 O O . ALA A 1 156 ? -4.892 11.660 12.673 1.00 96.00 156 ALA A O 1
ATOM 1161 N N . ALA A 1 157 ? -6.755 12.215 11.566 1.00 96.00 157 ALA A N 1
ATOM 1162 C CA . ALA A 1 157 ? -7.633 12.062 12.725 1.00 96.00 157 ALA A CA 1
ATOM 1163 C C . ALA A 1 157 ? -7.740 10.597 13.183 1.00 96.00 157 ALA A C 1
ATOM 1165 O O . ALA A 1 157 ? -7.664 10.317 14.380 1.00 96.00 157 ALA A O 1
ATOM 1166 N N . LEU A 1 158 ? -7.879 9.657 12.246 1.00 95.12 158 LEU A N 1
ATOM 1167 C CA . LEU A 1 158 ? -7.915 8.226 12.547 1.00 95.12 158 LEU A CA 1
ATOM 1168 C C . LEU A 1 158 ? -6.594 7.738 13.166 1.00 95.12 158 LEU A C 1
ATOM 1170 O O . LEU A 1 158 ? -6.628 6.975 14.131 1.00 95.12 158 LEU A O 1
ATOM 1174 N N . GLU A 1 159 ? -5.447 8.215 12.674 1.00 94.06 159 GLU A N 1
ATOM 1175 C CA . GLU A 1 159 ? -4.128 7.908 13.250 1.00 94.06 159 GLU A CA 1
ATOM 1176 C C . GLU A 1 159 ? -4.001 8.433 14.689 1.00 94.06 159 GLU A C 1
ATOM 1178 O O . GLU A 1 159 ? -3.528 7.719 15.575 1.00 94.06 159 GLU A O 1
ATOM 1183 N N . GLN A 1 160 ? -4.473 9.658 14.953 1.00 93.62 160 GLN A N 1
ATOM 1184 C CA . GLN A 1 160 ? -4.488 10.231 16.304 1.00 93.62 160 GLN A CA 1
ATOM 1185 C C . GLN A 1 160 ? -5.358 9.412 17.264 1.00 93.62 160 GLN A C 1
ATOM 1187 O O . GLN A 1 160 ? -4.937 9.130 18.388 1.00 93.62 160 GLN A O 1
ATOM 1192 N N . VAL A 1 161 ? -6.554 9.003 16.827 1.00 93.38 161 VAL A N 1
ATOM 1193 C CA . VAL A 1 161 ? -7.452 8.159 17.630 1.00 93.38 161 VAL A CA 1
ATOM 1194 C C . VAL A 1 161 ? -6.823 6.791 17.888 1.00 93.38 161 VAL A C 1
ATOM 1196 O O . VAL A 1 161 ? -6.814 6.341 19.032 1.00 93.38 161 VAL A O 1
ATOM 1199 N N . GLY A 1 162 ? -6.252 6.145 16.868 1.00 91.88 162 GLY A N 1
ATOM 1200 C CA . GLY A 1 162 ? -5.598 4.844 17.020 1.00 91.88 162 GLY A CA 1
ATOM 1201 C C . GLY A 1 162 ? -4.415 4.884 17.988 1.00 91.88 162 GLY A C 1
ATOM 1202 O O . GLY A 1 162 ? -4.315 4.036 18.877 1.00 91.88 162 GLY A O 1
ATOM 1203 N N . ALA A 1 163 ? -3.572 5.916 17.896 1.00 90.25 163 ALA A N 1
ATOM 1204 C CA . ALA A 1 163 ? -2.474 6.128 18.836 1.00 90.25 163 ALA A CA 1
ATOM 1205 C C . ALA A 1 163 ? -2.971 6.348 20.277 1.00 90.25 163 ALA A C 1
ATOM 1207 O O . ALA A 1 163 ? -2.404 5.793 21.221 1.00 90.25 163 ALA A O 1
ATOM 1208 N N . ALA A 1 164 ? -4.048 7.120 20.455 1.00 90.06 164 ALA A N 1
ATOM 1209 C CA . ALA A 1 164 ? -4.640 7.366 21.766 1.00 90.06 164 ALA A CA 1
ATOM 1210 C C . ALA A 1 164 ? -5.242 6.094 22.387 1.00 90.06 164 ALA A C 1
ATOM 1212 O O . ALA A 1 164 ? -5.038 5.843 23.574 1.00 90.06 164 ALA A O 1
ATOM 1213 N N . VAL A 1 165 ? -5.943 5.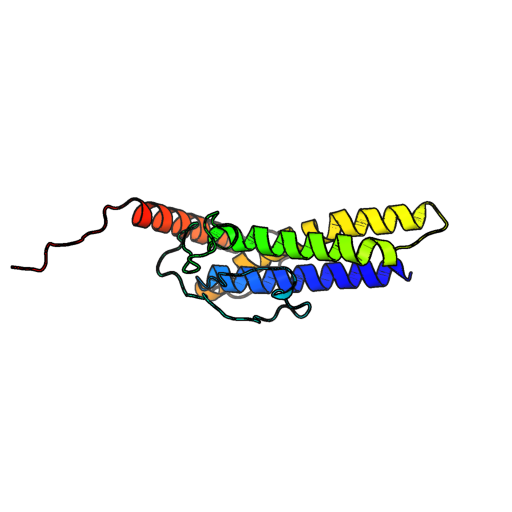274 21.596 1.00 87.00 165 VAL A N 1
ATOM 1214 C CA . VAL A 1 165 ? -6.524 4.004 22.065 1.00 87.00 165 VAL A CA 1
ATOM 1215 C C . VAL A 1 165 ? -5.435 3.021 22.487 1.00 87.00 165 VAL A C 1
ATOM 1217 O O . VAL A 1 165 ? -5.549 2.424 23.553 1.00 87.00 165 VAL A O 1
ATOM 1220 N N . ARG A 1 166 ? -4.347 2.904 21.717 1.00 85.69 166 ARG A N 1
ATOM 1221 C CA . ARG A 1 166 ? -3.186 2.083 22.096 1.00 85.69 166 ARG A CA 1
ATOM 1222 C C . ARG A 1 166 ? -2.553 2.535 23.415 1.00 85.69 166 ARG A C 1
ATOM 1224 O O . ARG A 1 166 ? -2.132 1.702 24.210 1.00 85.69 166 ARG A O 1
ATOM 1231 N N . ALA A 1 167 ? -2.434 3.846 23.624 1.00 86.00 167 ALA A N 1
ATOM 1232 C CA . ALA A 1 167 ? -1.819 4.405 24.826 1.00 86.00 167 ALA A CA 1
ATOM 1233 C C . ALA A 1 167 ? -2.717 4.294 26.071 1.00 86.00 167 ALA A C 1
ATOM 1235 O O . ALA A 1 167 ? -2.226 4.426 27.195 1.00 86.00 167 ALA A O 1
ATOM 1236 N N . ALA A 1 168 ? -4.024 4.078 25.892 1.00 83.62 168 ALA A N 1
ATOM 1237 C CA . ALA A 1 168 ? -4.945 3.915 27.000 1.00 83.62 168 ALA A CA 1
ATOM 1238 C C . ALA A 1 168 ? -4.652 2.600 27.747 1.00 83.62 168 ALA A C 1
ATOM 1240 O O . ALA A 1 168 ? -4.454 1.559 27.119 1.00 83.62 168 ALA A O 1
ATOM 1241 N N . PRO A 1 169 ? -4.651 2.601 29.092 1.00 74.62 169 PRO A N 1
ATOM 1242 C CA . PRO A 1 169 ? -4.524 1.364 29.847 1.00 74.62 169 PRO A CA 1
ATOM 1243 C C . PRO A 1 169 ? -5.672 0.423 29.466 1.00 74.62 169 PRO A C 1
ATOM 1245 O O . PRO A 1 169 ? -6.837 0.834 29.466 1.00 74.62 169 PRO A O 1
ATOM 1248 N N . HIS A 1 170 ? -5.353 -0.835 29.142 1.00 60.59 170 HIS A N 1
ATOM 1249 C CA . HIS A 1 170 ? -6.364 -1.868 28.929 1.00 60.59 170 HIS A CA 1
ATOM 1250 C C . HIS A 1 170 ? -7.312 -1.863 30.134 1.00 60.59 170 HIS A C 1
ATOM 1252 O O . HIS A 1 170 ? -6.884 -2.111 31.262 1.00 60.59 170 HIS A O 1
ATOM 1258 N N . ARG A 1 171 ? -8.598 -1.557 29.919 1.00 51.00 171 ARG A N 1
ATOM 1259 C CA . ARG A 1 171 ? -9.633 -1.696 30.952 1.00 51.00 171 ARG A CA 1
ATOM 1260 C C . ARG A 1 171 ? -9.896 -3.181 31.196 1.00 51.00 171 ARG A C 1
ATOM 1262 O O . ARG A 1 171 ? -10.929 -3.717 30.815 1.00 51.00 171 ARG A O 1
ATOM 1269 N N . SER A 1 172 ? -8.943 -3.872 31.797 1.00 45.78 172 SER A N 1
ATOM 1270 C CA . SER A 1 172 ? -9.141 -5.207 32.339 1.00 45.78 172 SER A CA 1
ATOM 1271 C C . SER A 1 172 ? -9.543 -5.079 33.810 1.00 45.78 172 SER A C 1
ATOM 1273 O O . SER A 1 172 ? -8.742 -4.617 34.618 1.00 45.78 172 SER A O 1
ATOM 1275 N N . ALA A 1 173 ? -10.766 -5.541 34.111 1.00 46.72 173 ALA A N 1
ATOM 1276 C CA . ALA A 1 173 ? -11.326 -5.871 35.434 1.00 46.72 173 ALA A CA 1
ATOM 1277 C C . ALA A 1 173 ? -12.129 -4.812 36.234 1.00 46.72 173 ALA A C 1
ATOM 1279 O O . ALA A 1 173 ? -11.875 -4.618 37.416 1.00 46.72 173 ALA A O 1
ATOM 1280 N N . GLU A 1 174 ? -13.199 -4.240 35.661 1.00 44.56 174 GLU A N 1
ATOM 1281 C CA . GLU A 1 174 ? -14.293 -3.616 36.457 1.00 44.56 174 GLU A CA 1
ATOM 1282 C C . GLU A 1 174 ? -15.679 -4.268 36.248 1.00 44.56 174 GLU A C 1
ATOM 1284 O O . GLU A 1 174 ? -16.702 -3.739 36.665 1.00 44.56 174 GLU A O 1
ATOM 1289 N N . CYS A 1 175 ? -15.747 -5.461 35.651 1.00 42.12 175 CYS A N 1
ATOM 1290 C CA . CYS A 1 175 ? -16.987 -6.250 35.557 1.00 42.12 175 CYS A CA 1
ATOM 1291 C C . CYS A 1 175 ? -16.772 -7.669 36.095 1.00 42.12 175 CYS A C 1
ATOM 1293 O O . CYS A 1 175 ? -16.923 -8.657 35.384 1.00 42.12 175 CYS A O 1
ATOM 1295 N N . ALA A 1 176 ? -16.365 -7.753 37.357 1.00 42.53 176 ALA A N 1
ATOM 1296 C CA . ALA A 1 176 ? -16.469 -8.951 38.183 1.00 42.53 176 ALA A CA 1
ATOM 1297 C C . ALA A 1 176 ? -16.823 -8.484 39.602 1.00 42.53 176 ALA A C 1
ATOM 1299 O O . ALA A 1 176 ? -15.963 -8.400 40.476 1.00 42.53 176 ALA A O 1
ATOM 1300 N N . GLY A 1 177 ? -18.077 -8.066 39.768 1.00 42.25 177 GLY A N 1
ATOM 1301 C CA . GLY A 1 177 ? -18.711 -7.737 41.042 1.00 42.25 177 GLY A CA 1
ATOM 1302 C C . GLY A 1 177 ? -20.009 -8.513 41.164 1.00 42.25 177 GLY A C 1
ATOM 1303 O O . GLY A 1 177 ? -20.665 -8.686 40.111 1.00 42.25 177 GLY A O 1
#

pLDDT: mean 88.46, std 13.57, range [42.12, 98.69]

Organism: Neobodo designis (NCBI:txid312471)

Foldseek 3Di:
DLLVVVLVLLLLLLLLLLLLLLLCLLQQKFQQDLDLVQRDSNSDGDDRDQIDHDPASAQQDGSRPVPPVSCRGSVNSLVSSLVSSLVVLVVCLCSLDDDDPVSVVSSVCSNPVSSVSNVVSNLVSNLVSQCVVVVHDDDPDPDDDPSSVVSVVVSVVRHVVNVVVVPDPPPPDPPDD

InterPro domains:
  IPR003846 Protein adenylyltransferase SelO [PF02696] (9-159)
  IPR003846 Protein adenylyltransferase SelO [PTHR32057] (5-155)

Nearest PDB structures (foldseek):
  6eac-assembly1_A  TM=7.753E-01  e=3.313E-07  Pseudomonas syringae
  6iny-assembly1_A  TM=8.614E-01  e=4.699E-06  Escherichia coli
  6lna-assembly2_B  TM=8.583E-01  e=4.699E-06  Escherichia coli
  6k20-assembly1_A  TM=8.527E-01  e=4.474E-06  Escherichia coli
  6lna-assembly1_A  TM=8.509E-01  e=8.471E-06  Escherichia coli

Mean predicted aligned error: 6.26 Å